Protein AF-A0A8J6HTX5-F1 (afdb_monomer_lite)

Organism: Tenebrio molitor (NCBI:txid7067)

Radius of gyration: 21.82 Å; chains: 1; bounding box: 50×36×86 Å

Structure (mmCIF, N/CA/C/O backbone):
data_AF-A0A8J6HTX5-F1
#
_entry.id   AF-A0A8J6HTX5-F1
#
loop_
_atom_site.group_PDB
_atom_site.id
_atom_site.type_symbol
_atom_site.label_atom_id
_atom_site.label_alt_id
_atom_site.label_comp_id
_atom_site.label_asym_id
_atom_site.label_entity_id
_atom_site.label_seq_id
_atom_site.pdbx_PDB_ins_code
_atom_site.Cartn_x
_atom_site.Cartn_y
_atom_site.Cartn_z
_atom_site.occupancy
_atom_site.B_iso_or_equiv
_atom_site.auth_seq_id
_atom_site.auth_comp_id
_atom_site.auth_asym_id
_atom_site.auth_atom_id
_atom_site.pdbx_PDB_model_num
ATOM 1 N N . MET A 1 1 ? -17.151 -7.070 -18.228 1.00 39.97 1 MET A N 1
ATOM 2 C CA . MET A 1 1 ? -17.125 -7.975 -17.061 1.00 39.97 1 MET A CA 1
ATOM 3 C C . MET A 1 1 ? -17.197 -7.099 -15.820 1.00 39.97 1 MET A C 1
ATOM 5 O O . MET A 1 1 ? -16.255 -6.359 -15.566 1.00 39.97 1 MET A O 1
ATOM 9 N N . SER A 1 2 ? -18.348 -7.054 -15.145 1.00 35.09 2 SER A N 1
ATOM 10 C CA . SER A 1 2 ? -18.483 -6.318 -13.883 1.00 35.09 2 SER A CA 1
ATOM 11 C C . SER A 1 2 ? -17.693 -7.085 -12.831 1.00 35.09 2 SER A C 1
ATOM 13 O O . SER A 1 2 ? -18.098 -8.173 -12.436 1.00 35.09 2 SER A O 1
ATOM 15 N N . LEU A 1 3 ? -16.522 -6.577 -12.454 1.00 42.41 3 LEU A N 1
ATOM 16 C CA . LEU A 1 3 ? -15.794 -7.091 -11.299 1.00 42.41 3 LEU A CA 1
ATOM 17 C C . LEU A 1 3 ? -16.618 -6.697 -10.070 1.00 42.41 3 LEU A C 1
ATOM 19 O O . LEU A 1 3 ? -16.602 -5.526 -9.689 1.00 42.41 3 LEU A O 1
ATOM 23 N N . ASN A 1 4 ? -17.380 -7.643 -9.514 1.00 42.97 4 ASN A N 1
ATOM 24 C CA . ASN A 1 4 ? -18.052 -7.463 -8.230 1.00 42.97 4 ASN A CA 1
ATOM 25 C C . ASN A 1 4 ? -17.025 -6.977 -7.194 1.00 42.97 4 ASN A C 1
ATOM 27 O O . ASN A 1 4 ? -15.867 -7.403 -7.214 1.00 42.97 4 ASN A O 1
ATOM 31 N N . ASN A 1 5 ? -17.454 -6.113 -6.269 1.00 48.19 5 ASN A N 1
ATOM 32 C CA . ASN A 1 5 ? -16.634 -5.625 -5.148 1.00 48.19 5 ASN A CA 1
ATOM 33 C C . ASN A 1 5 ? -16.033 -6.755 -4.281 1.00 48.19 5 ASN A C 1
ATOM 35 O O . ASN A 1 5 ? -15.165 -6.491 -3.460 1.00 48.19 5 ASN A O 1
ATOM 39 N N . GLU A 1 6 ? -16.454 -8.004 -4.489 1.00 47.72 6 GLU A N 1
ATOM 40 C CA . GLU A 1 6 ? -15.993 -9.218 -3.809 1.00 47.72 6 GLU A CA 1
ATOM 41 C C . GLU A 1 6 ? -14.497 -9.525 -3.982 1.00 47.72 6 GLU A C 1
ATOM 43 O O . GLU A 1 6 ? -13.943 -10.239 -3.152 1.00 47.72 6 GLU A O 1
ATOM 48 N N . ARG A 1 7 ? -13.813 -8.996 -5.014 1.00 46.78 7 ARG A N 1
ATOM 49 C CA . ARG A 1 7 ? -12.368 -9.261 -5.183 1.00 46.78 7 ARG A CA 1
ATOM 50 C C . ARG A 1 7 ? -11.512 -8.561 -4.122 1.00 46.78 7 ARG A C 1
ATOM 52 O O . ARG A 1 7 ? -10.463 -9.079 -3.758 1.00 46.78 7 ARG A O 1
ATOM 59 N N . PHE A 1 8 ? -11.945 -7.407 -3.616 1.00 54.25 8 PHE A N 1
ATOM 60 C CA . PHE A 1 8 ? -11.220 -6.700 -2.564 1.00 54.25 8 PHE A CA 1
ATOM 61 C C . PHE A 1 8 ? -11.782 -7.133 -1.215 1.00 54.25 8 PHE A C 1
ATOM 63 O O . PHE A 1 8 ? -12.867 -6.723 -0.809 1.00 54.25 8 PHE A O 1
ATOM 70 N N . ASN A 1 9 ? -11.044 -8.005 -0.535 1.00 55.19 9 ASN A N 1
ATOM 71 C CA . ASN A 1 9 ? -11.394 -8.512 0.783 1.00 55.19 9 ASN A CA 1
ATOM 72 C C . ASN A 1 9 ? -11.443 -7.348 1.791 1.00 55.19 9 ASN A C 1
ATOM 74 O O . ASN A 1 9 ? -10.417 -6.945 2.338 1.00 55.19 9 ASN A O 1
ATOM 78 N N . VAL A 1 10 ? -12.632 -6.798 2.062 1.00 71.31 10 VAL A N 1
ATOM 79 C CA . VAL A 1 10 ? -12.830 -5.816 3.140 1.00 71.31 10 VAL A CA 1
ATOM 80 C C . VAL A 1 10 ? -12.831 -6.571 4.465 1.00 71.31 10 VAL A C 1
ATOM 82 O O . VAL A 1 10 ? -13.875 -6.849 5.055 1.00 71.31 10 VAL A O 1
ATOM 85 N N . ARG A 1 11 ? -11.641 -6.972 4.914 1.00 83.56 11 ARG A N 1
ATOM 86 C CA . ARG A 1 11 ? -11.487 -7.674 6.185 1.00 83.56 11 ARG A CA 1
ATOM 87 C C . ARG A 1 11 ? -11.735 -6.693 7.321 1.00 83.56 11 ARG A C 1
ATOM 89 O O . ARG A 1 11 ? -11.210 -5.581 7.331 1.00 83.56 11 ARG A O 1
ATOM 96 N N . ARG A 1 12 ? -12.569 -7.117 8.262 1.00 91.69 12 ARG A N 1
ATOM 97 C CA . ARG A 1 12 ? -12.895 -6.400 9.491 1.00 91.69 12 ARG A CA 1
ATOM 98 C C . ARG A 1 12 ? -12.526 -7.307 10.646 1.00 91.69 12 ARG A C 1
ATOM 100 O O . ARG A 1 12 ? -12.998 -8.441 10.705 1.00 91.69 12 ARG A O 1
ATOM 107 N N . TYR A 1 13 ? -11.669 -6.817 11.527 1.00 93.38 13 TYR A N 1
ATOM 108 C CA . TYR A 1 13 ? -11.152 -7.594 12.641 1.00 93.38 13 TYR A CA 1
ATOM 109 C C . TYR A 1 13 ? -11.784 -7.117 13.939 1.00 93.38 13 TYR A C 1
ATOM 111 O O . TYR A 1 13 ? -11.768 -5.926 14.242 1.00 93.38 13 TYR A O 1
ATOM 119 N N . ILE A 1 14 ? -12.324 -8.062 14.704 1.00 95.44 14 ILE A N 1
ATOM 120 C CA . ILE A 1 14 ? -12.768 -7.847 16.078 1.00 95.44 14 ILE A CA 1
ATOM 121 C C . ILE A 1 14 ? -11.902 -8.736 16.958 1.00 95.44 14 ILE A C 1
ATOM 123 O O . ILE A 1 14 ? -11.849 -9.948 16.749 1.00 95.44 14 ILE A O 1
ATOM 127 N N . ILE A 1 15 ? -11.210 -8.136 17.920 1.00 94.56 15 ILE A N 1
ATOM 128 C CA . ILE A 1 15 ? -10.343 -8.845 18.857 1.00 94.56 15 ILE A CA 1
ATOM 129 C C . ILE A 1 15 ? -10.925 -8.699 20.253 1.00 94.56 15 ILE A C 1
ATOM 131 O O . ILE A 1 15 ? -11.200 -7.594 20.718 1.00 94.56 15 ILE A O 1
ATOM 135 N N . ILE A 1 16 ? -11.101 -9.834 20.917 1.00 93.38 16 ILE A N 1
ATOM 136 C CA . ILE A 1 16 ? -11.647 -9.935 22.267 1.00 93.38 16 ILE A CA 1
ATOM 137 C C . ILE A 1 16 ? -10.637 -10.720 23.102 1.00 93.38 16 ILE A C 1
ATOM 139 O O . ILE A 1 16 ? -10.043 -11.681 22.613 1.00 93.38 16 ILE A O 1
ATOM 143 N N . GLY A 1 17 ? -10.441 -10.330 24.359 1.00 86.69 17 GLY A N 1
ATOM 144 C CA . GLY A 1 17 ? -9.611 -11.075 25.304 1.00 86.69 17 GLY A CA 1
ATOM 145 C C . GLY A 1 17 ? -8.794 -10.175 26.220 1.00 86.69 17 GLY A C 1
ATOM 146 O O . GLY A 1 17 ? -8.643 -8.980 25.981 1.00 86.69 17 GLY A O 1
ATOM 147 N N . THR A 1 18 ? -8.233 -10.771 27.269 1.00 75.12 18 THR A N 1
ATOM 148 C CA . THR A 1 18 ? -7.478 -10.068 28.321 1.00 75.12 18 THR A CA 1
ATOM 149 C C . THR A 1 18 ? -6.203 -9.395 27.813 1.00 75.12 18 THR A C 1
ATOM 151 O O . THR A 1 18 ? -5.774 -8.392 28.368 1.00 75.12 18 THR A O 1
ATOM 154 N N . ASP A 1 19 ? -5.625 -9.919 26.733 1.00 86.06 19 ASP A N 1
ATOM 155 C CA . ASP A 1 19 ? -4.390 -9.427 26.118 1.00 86.06 19 ASP A CA 1
ATOM 156 C C . ASP A 1 19 ? -4.625 -8.678 24.796 1.00 86.06 19 ASP A C 1
ATOM 158 O O . ASP A 1 19 ? -3.671 -8.353 24.088 1.00 86.06 19 ASP A O 1
ATOM 162 N N . ALA A 1 20 ? -5.881 -8.376 24.447 1.00 88.56 20 ALA A N 1
ATOM 163 C CA . ALA A 1 20 ? -6.235 -7.810 23.145 1.00 88.56 20 ALA A CA 1
ATOM 164 C C . ALA A 1 20 ? -5.542 -6.464 22.856 1.00 88.56 20 ALA A C 1
ATOM 166 O O . ALA A 1 20 ? -5.207 -6.178 21.704 1.00 88.56 20 ALA A O 1
ATOM 167 N N . LEU A 1 21 ? -5.237 -5.682 23.898 1.00 90.19 21 LEU A N 1
ATOM 168 C CA . LEU A 1 21 ? -4.483 -4.431 23.786 1.00 90.19 21 LEU A CA 1
ATOM 169 C C . LEU A 1 21 ? -3.060 -4.613 23.247 1.00 90.19 21 LEU A C 1
ATOM 171 O O . LEU A 1 21 ? -2.536 -3.698 22.615 1.00 90.19 21 LEU A O 1
ATOM 175 N N . LYS A 1 22 ? -2.435 -5.786 23.434 1.00 91.12 22 LYS A N 1
ATOM 176 C CA . LYS A 1 22 ? -1.091 -6.061 22.895 1.00 91.12 22 LYS A CA 1
ATOM 177 C C . LYS A 1 22 ? -1.066 -6.001 21.367 1.00 91.12 22 LYS A C 1
ATOM 179 O O . LYS A 1 22 ? -0.014 -5.716 20.802 1.00 91.12 22 LYS A O 1
ATOM 184 N N . THR A 1 23 ? -2.213 -6.193 20.707 1.00 90.00 23 THR A N 1
ATOM 185 C CA . THR A 1 23 ? -2.354 -6.046 19.248 1.00 90.00 23 THR A CA 1
ATOM 186 C C . THR A 1 23 ? -1.901 -4.666 18.776 1.00 90.00 23 THR A C 1
ATOM 188 O O . THR A 1 23 ? -1.268 -4.570 17.727 1.00 90.00 23 THR A O 1
ATOM 191 N N . PHE A 1 24 ? -2.138 -3.614 19.572 1.00 89.88 24 PHE A N 1
ATOM 192 C CA . PHE A 1 24 ? -1.734 -2.243 19.241 1.00 89.88 24 PHE A CA 1
ATOM 193 C C . PHE A 1 24 ? -0.220 -2.040 19.120 1.00 89.88 24 PHE A C 1
ATOM 195 O O . PHE A 1 24 ? 0.202 -1.041 18.558 1.00 89.88 24 PHE A O 1
ATOM 202 N N . ASN A 1 25 ? 0.589 -3.006 19.561 1.00 88.38 25 ASN A N 1
ATOM 203 C CA . ASN A 1 25 ? 2.049 -2.958 19.467 1.00 88.38 25 ASN A CA 1
ATOM 204 C C . ASN A 1 25 ? 2.612 -3.865 18.357 1.00 88.38 25 ASN A C 1
ATOM 206 O O . ASN A 1 25 ? 3.820 -4.086 18.292 1.00 88.38 25 ASN A O 1
ATOM 210 N N . THR A 1 26 ? 1.753 -4.460 17.527 1.00 88.81 26 THR A N 1
ATOM 211 C CA . THR A 1 26 ? 2.174 -5.405 16.485 1.00 88.81 26 THR A CA 1
ATOM 212 C C . THR A 1 26 ? 2.425 -4.687 15.161 1.00 88.81 26 THR A C 1
ATOM 214 O O . THR A 1 26 ? 1.622 -3.852 14.751 1.00 88.81 26 THR A O 1
ATOM 217 N N . LYS A 1 27 ? 3.504 -5.047 14.449 1.00 85.12 27 LYS A N 1
ATOM 218 C CA . LYS A 1 27 ? 3.836 -4.458 13.135 1.00 85.12 27 LYS A CA 1
ATOM 219 C C . LYS A 1 27 ? 2.733 -4.654 12.088 1.00 85.12 27 LYS A C 1
ATOM 221 O O . LYS A 1 27 ? 2.606 -3.884 11.150 1.00 85.12 27 LYS A O 1
ATOM 226 N N . GLN A 1 28 ? 1.906 -5.686 12.257 1.00 85.12 28 GLN A N 1
ATOM 227 C CA . GLN A 1 28 ? 0.800 -6.009 11.360 1.00 85.12 28 GLN A CA 1
ATOM 228 C C . GLN A 1 28 ? -0.231 -4.876 11.270 1.00 85.12 28 GLN A C 1
ATOM 230 O O . GLN A 1 28 ? -0.937 -4.779 10.268 1.00 85.12 28 GLN A O 1
ATOM 235 N N . LEU A 1 29 ? -0.309 -4.001 12.280 1.00 87.31 29 LEU A N 1
ATOM 236 C CA . LEU A 1 29 ? -1.205 -2.847 12.260 1.00 87.31 29 LEU A CA 1
ATOM 237 C C . LEU A 1 29 ? -0.857 -1.790 11.218 1.00 87.31 29 LEU A C 1
ATOM 239 O O . LEU A 1 29 ? -1.732 -1.007 10.854 1.00 87.31 29 LEU A O 1
ATOM 243 N N . GLU A 1 30 ? 0.354 -1.811 10.666 1.00 84.44 30 GLU A N 1
ATOM 244 C CA . GLU A 1 30 ? 0.685 -0.979 9.509 1.00 84.44 30 GLU A CA 1
ATOM 245 C C . GLU A 1 30 ? -0.231 -1.298 8.319 1.00 84.44 30 GLU A C 1
ATOM 247 O O . GLU A 1 30 ? -0.553 -0.410 7.533 1.00 84.44 30 GLU A O 1
ATOM 252 N N . TYR A 1 31 ? -0.741 -2.527 8.217 1.00 84.56 31 TYR A N 1
ATOM 253 C CA . TYR A 1 31 ? -1.501 -2.997 7.056 1.00 84.56 31 TYR A CA 1
ATOM 254 C C . TYR A 1 31 ? -3.000 -3.195 7.327 1.00 84.56 31 TYR A C 1
ATOM 256 O O . TYR A 1 31 ? -3.763 -3.489 6.407 1.00 84.56 31 TYR A O 1
ATOM 264 N N . VAL A 1 32 ? -3.458 -3.035 8.575 1.00 88.94 32 VAL A N 1
ATOM 265 C CA . VAL A 1 32 ? -4.842 -3.339 8.979 1.00 88.94 32 VAL A CA 1
ATOM 266 C C . VAL A 1 32 ? -5.560 -2.080 9.453 1.00 88.94 32 VAL A C 1
ATOM 268 O O . VAL A 1 32 ? -5.461 -1.711 10.614 1.00 88.94 32 VAL A O 1
ATOM 271 N N . SER A 1 33 ? -6.368 -1.459 8.590 1.00 90.12 33 SER A N 1
ATOM 272 C CA . SER A 1 33 ? -7.150 -0.261 8.947 1.00 90.12 33 SER A CA 1
ATOM 273 C C . SER A 1 33 ? -8.401 -0.561 9.785 1.00 90.12 33 SER A C 1
ATOM 275 O O . SER A 1 33 ? -8.759 0.190 10.701 1.00 90.12 33 SER A O 1
ATOM 277 N N . ASN A 1 34 ? -9.062 -1.681 9.491 1.00 92.81 34 ASN A N 1
ATOM 278 C CA . ASN A 1 34 ? -10.348 -2.072 10.065 1.00 92.81 34 ASN A CA 1
ATOM 279 C C . ASN A 1 34 ? -10.166 -3.023 11.252 1.00 92.81 34 ASN A C 1
ATOM 281 O O . ASN A 1 34 ? -10.314 -4.240 11.120 1.00 92.81 34 ASN A O 1
ATOM 285 N N . LEU A 1 35 ? -9.877 -2.451 12.419 1.00 93.56 35 LEU A N 1
ATOM 286 C CA . LEU A 1 35 ? -9.713 -3.174 13.678 1.00 93.56 35 LEU A CA 1
ATOM 287 C C . LEU A 1 35 ? -10.596 -2.579 14.776 1.00 93.56 35 LEU A C 1
ATOM 289 O O . LEU A 1 35 ? -10.571 -1.367 14.991 1.00 93.56 35 LEU A O 1
ATOM 293 N N . VAL A 1 36 ? -11.264 -3.444 15.534 1.00 96.00 36 VAL A N 1
ATOM 294 C CA . VAL A 1 36 ? -11.892 -3.126 16.818 1.00 96.00 36 VAL A CA 1
ATOM 295 C C . VAL A 1 36 ? -11.373 -4.089 17.879 1.00 96.00 36 VAL A C 1
ATOM 297 O O . VAL A 1 36 ? -11.403 -5.304 17.703 1.00 96.00 36 VAL A O 1
ATOM 300 N N . VAL A 1 37 ? -10.906 -3.542 18.991 1.00 96.06 37 VAL A N 1
ATOM 301 C CA . VAL A 1 37 ? -10.560 -4.266 20.211 1.00 96.06 37 VAL A CA 1
ATOM 302 C C . VAL A 1 37 ? -11.676 -4.040 21.220 1.00 96.06 37 VAL A C 1
ATOM 304 O O . VAL A 1 37 ? -12.083 -2.903 21.443 1.00 96.06 37 VAL A O 1
ATOM 307 N N . VAL A 1 38 ? -12.172 -5.119 21.815 1.00 95.94 38 VAL A N 1
ATOM 308 C CA . VAL A 1 38 ? -13.265 -5.091 22.791 1.00 95.94 38 VAL A CA 1
ATOM 309 C C . VAL A 1 38 ? -12.707 -5.412 24.168 1.00 95.94 38 VAL A C 1
ATOM 311 O O . VAL A 1 38 ? -12.160 -6.500 24.371 1.00 95.94 38 VAL A O 1
ATOM 314 N N . LEU A 1 39 ? -12.875 -4.492 25.116 1.00 94.44 39 LEU A N 1
ATOM 315 C CA . LEU A 1 39 ? -12.462 -4.682 26.503 1.00 94.44 39 LEU A CA 1
ATOM 316 C C . LEU A 1 39 ? -13.667 -4.638 27.441 1.00 94.44 39 LEU A C 1
ATOM 318 O O . LEU A 1 39 ? -14.436 -3.682 27.383 1.00 94.44 39 LEU A O 1
ATOM 322 N N . PRO A 1 40 ? -13.852 -5.639 28.317 1.00 93.81 40 PRO A N 1
ATOM 323 C CA . PRO A 1 40 ? -14.900 -5.583 29.324 1.00 93.81 40 PRO A CA 1
ATOM 324 C C . PRO A 1 40 ? -14.554 -4.554 30.407 1.00 93.81 40 PRO A C 1
ATOM 326 O O . PRO A 1 40 ? -13.443 -4.552 30.938 1.00 93.81 40 PRO A O 1
ATOM 329 N N . ASN A 1 41 ? -15.534 -3.739 30.782 1.00 90.88 41 ASN A N 1
ATOM 330 C CA . ASN A 1 41 ? -15.510 -2.887 31.960 1.00 90.88 41 ASN A CA 1
ATOM 331 C C . ASN A 1 41 ? -16.474 -3.467 33.005 1.00 90.88 41 ASN A C 1
ATOM 333 O O . ASN A 1 41 ? -17.698 -3.412 32.854 1.00 90.88 41 ASN A O 1
ATOM 337 N N . LEU A 1 42 ? -15.899 -4.073 34.046 1.00 87.44 42 LEU A N 1
ATOM 338 C CA . LEU A 1 42 ? -16.652 -4.788 35.077 1.00 87.44 42 LEU A CA 1
ATOM 339 C C . LEU A 1 42 ? -17.406 -3.846 36.022 1.00 87.44 42 LEU A C 1
ATOM 341 O O . LEU A 1 42 ? -18.417 -4.256 36.582 1.00 87.44 42 LEU A O 1
ATOM 345 N N . ASP A 1 43 ? -16.953 -2.599 36.170 1.00 87.56 43 ASP A N 1
ATOM 346 C CA . ASP A 1 43 ? -17.577 -1.633 37.079 1.00 87.56 43 ASP A CA 1
ATOM 347 C C . ASP A 1 43 ? -18.906 -1.103 36.521 1.00 87.56 43 ASP A C 1
ATOM 349 O O . ASP A 1 43 ? -19.819 -0.768 37.275 1.00 87.56 43 ASP A O 1
ATOM 353 N N . THR A 1 44 ? -19.023 -1.031 35.194 1.00 85.81 44 THR A N 1
ATOM 354 C CA . THR A 1 44 ? -20.171 -0.442 34.486 1.00 85.81 44 THR A CA 1
ATOM 355 C C . THR A 1 44 ? -20.984 -1.451 33.674 1.00 85.81 44 THR A C 1
ATOM 357 O O . THR A 1 44 ? -21.889 -1.045 32.942 1.00 85.81 44 THR A O 1
ATOM 360 N N . GLU A 1 45 ? -20.672 -2.750 33.775 1.00 90.25 45 GLU A N 1
ATOM 361 C CA . GLU A 1 45 ? -21.273 -3.827 32.965 1.00 90.25 45 GLU A CA 1
ATOM 362 C C . GLU A 1 45 ? -21.319 -3.483 31.459 1.00 90.25 45 GLU A C 1
ATOM 364 O O . GLU A 1 45 ? -22.303 -3.731 30.742 1.00 90.25 45 GLU A O 1
ATOM 369 N N . SER A 1 46 ? -20.240 -2.867 30.975 1.00 95.19 46 SER A N 1
ATOM 370 C CA . SER A 1 46 ? -20.114 -2.360 29.609 1.00 95.19 46 SER A CA 1
ATOM 371 C C . SER A 1 46 ? -18.852 -2.875 28.932 1.00 95.19 46 SER A C 1
ATOM 373 O O . SER A 1 46 ? -18.011 -3.528 29.544 1.00 95.19 46 SER A O 1
ATOM 375 N N . PHE A 1 47 ? -18.727 -2.599 27.641 1.00 95.44 47 PHE A N 1
ATOM 376 C CA . PHE A 1 47 ? -17.586 -2.990 26.832 1.00 95.44 47 PHE A CA 1
ATOM 377 C C . PHE A 1 47 ? -17.052 -1.777 26.085 1.00 95.44 47 PHE A C 1
ATOM 379 O O . PHE A 1 47 ? -17.777 -1.164 25.300 1.00 95.44 47 PHE A O 1
ATOM 386 N N . ASP A 1 48 ? -15.783 -1.460 26.304 1.00 95.62 48 ASP A N 1
ATOM 387 C CA . ASP A 1 48 ? -15.093 -0.402 25.584 1.00 95.62 48 ASP A CA 1
ATOM 388 C C . ASP A 1 48 ? -14.659 -0.938 24.222 1.00 95.62 48 ASP A C 1
ATOM 390 O O . ASP A 1 48 ? -13.999 -1.977 24.113 1.00 95.62 48 ASP A O 1
ATOM 394 N N . LEU A 1 49 ? -15.047 -0.223 23.171 1.00 96.62 49 LEU A N 1
ATOM 395 C CA . LEU A 1 49 ? -14.713 -0.539 21.792 1.00 96.62 49 LEU A CA 1
ATOM 396 C C . LEU A 1 49 ? -13.618 0.418 21.354 1.00 96.62 49 LEU A C 1
ATOM 398 O O . LEU A 1 49 ? -13.834 1.622 21.239 1.00 96.62 49 LEU A O 1
ATOM 402 N N . ILE A 1 50 ? -12.426 -0.117 21.135 1.00 95.94 50 ILE A N 1
ATOM 403 C CA . ILE A 1 50 ? -11.210 0.656 20.902 1.00 95.94 50 ILE A CA 1
ATOM 404 C C . ILE A 1 50 ? -10.698 0.351 19.501 1.00 95.94 50 ILE A C 1
ATOM 406 O O . ILE A 1 50 ? -10.663 -0.794 19.059 1.00 95.94 50 ILE A O 1
ATOM 410 N N . THR A 1 51 ? -10.261 1.378 18.791 1.00 94.81 51 THR A N 1
ATOM 411 C CA . THR A 1 51 ? -9.577 1.246 17.506 1.00 94.81 51 THR A CA 1
ATOM 412 C C . THR A 1 51 ? -8.255 2.009 17.536 1.00 94.81 51 THR A C 1
ATOM 414 O O . THR A 1 51 ? -7.892 2.576 18.561 1.00 94.81 51 THR A O 1
ATOM 417 N N . HIS A 1 52 ? -7.521 2.026 16.429 1.00 91.69 52 HIS A N 1
ATOM 418 C CA . HIS A 1 52 ? -6.309 2.831 16.275 1.00 91.69 52 HIS A CA 1
ATOM 419 C C . HIS A 1 52 ? -6.491 3.936 15.230 1.00 91.69 52 HIS A C 1
ATOM 421 O O . HIS A 1 52 ? -7.330 3.822 14.321 1.00 91.69 52 HIS A O 1
ATOM 427 N N . LEU A 1 53 ? -5.681 4.989 15.346 1.00 88.31 53 LEU A N 1
ATOM 428 C CA . LEU A 1 53 ? -5.603 6.099 14.395 1.00 88.31 53 LEU A CA 1
ATOM 429 C C . LEU A 1 53 ? -4.806 5.717 13.137 1.00 88.31 53 LEU A C 1
ATOM 431 O O . LEU A 1 53 ? -3.738 6.256 12.878 1.00 88.31 53 LEU A O 1
ATOM 435 N N . TYR A 1 54 ? -5.331 4.785 12.341 1.00 86.44 54 TYR A N 1
ATOM 436 C CA . TYR A 1 54 ? -4.719 4.388 11.069 1.00 86.44 54 TYR A CA 1
ATOM 437 C C . TYR A 1 54 ? -4.528 5.591 10.135 1.00 86.44 54 TYR A C 1
ATOM 439 O O . TYR A 1 54 ? -5.468 6.364 9.936 1.00 86.44 54 TYR A O 1
ATOM 447 N N . GLY A 1 55 ? -3.359 5.697 9.501 1.00 76.69 55 GLY A N 1
ATOM 448 C CA . GLY A 1 55 ? -3.093 6.741 8.506 1.00 76.69 55 GLY A CA 1
ATOM 449 C C . GLY A 1 55 ? -2.270 7.919 9.023 1.00 76.69 55 GLY A C 1
ATOM 450 O O . GLY A 1 55 ? -2.327 8.982 8.440 1.00 76.69 55 GLY A O 1
ATOM 451 N N . ASP A 1 56 ? -1.506 7.773 10.098 1.00 73.38 56 ASP A N 1
ATOM 452 C CA . ASP A 1 56 ? -0.465 8.737 10.483 1.00 73.38 56 ASP A CA 1
ATOM 453 C C . ASP A 1 56 ? 0.755 7.923 10.913 1.00 73.38 56 ASP A C 1
ATOM 455 O O . ASP A 1 56 ? 0.639 7.087 11.805 1.00 73.38 56 ASP A O 1
ATOM 459 N N . GLU A 1 57 ? 1.909 8.096 10.269 1.00 70.31 57 GLU A N 1
ATOM 460 C CA . GLU A 1 57 ? 3.106 7.273 10.529 1.00 70.31 57 GLU A CA 1
ATOM 461 C C . GLU A 1 57 ? 3.492 7.258 12.018 1.00 70.31 57 GLU A C 1
ATOM 463 O O . GLU A 1 57 ? 3.886 6.220 12.542 1.00 70.31 57 GLU A O 1
ATOM 468 N N . ASN A 1 58 ? 3.281 8.366 12.734 1.00 75.12 58 ASN A N 1
ATOM 469 C CA . ASN A 1 58 ? 3.653 8.484 14.144 1.00 75.12 58 ASN A CA 1
ATOM 470 C C . ASN A 1 58 ? 2.527 8.084 15.104 1.00 75.12 58 ASN A C 1
ATOM 472 O O . ASN A 1 58 ? 2.783 7.816 16.277 1.00 75.12 58 ASN A O 1
ATOM 476 N N . ARG A 1 59 ? 1.278 8.065 14.626 1.00 80.31 59 ARG A N 1
ATOM 477 C CA . ARG A 1 59 ? 0.086 7.844 15.462 1.00 80.31 59 ARG A CA 1
ATOM 478 C C . ARG A 1 59 ? -0.716 6.609 15.072 1.00 80.31 59 ARG A C 1
ATOM 480 O O . ARG A 1 59 ? -1.715 6.322 15.718 1.00 80.31 59 ARG A O 1
ATOM 487 N N . SER A 1 60 ? -0.270 5.833 14.083 1.00 78.38 60 SER A N 1
ATOM 488 C CA . SER A 1 60 ? -0.980 4.634 13.602 1.00 78.38 60 SER A CA 1
ATOM 489 C C . SER A 1 60 ? -1.222 3.591 14.689 1.00 78.38 60 SER A C 1
ATOM 491 O O . SER A 1 60 ? -2.166 2.816 14.588 1.00 78.38 60 SER A O 1
ATOM 493 N N . TYR A 1 61 ? -0.429 3.613 15.758 1.00 81.81 61 TYR A N 1
ATOM 494 C CA . TYR A 1 61 ? -0.565 2.730 16.915 1.00 81.81 61 TYR A CA 1
ATOM 495 C C . TYR A 1 61 ? -1.333 3.364 18.087 1.00 81.81 61 TYR A C 1
ATOM 497 O O . TYR A 1 61 ? -1.640 2.691 19.070 1.00 81.81 61 TYR A O 1
ATOM 505 N N . GLU A 1 62 ? -1.654 4.658 18.003 1.00 88.56 62 GLU A N 1
ATOM 506 C CA . GLU A 1 62 ? -2.381 5.377 19.044 1.00 88.56 62 GLU A CA 1
ATOM 507 C C . GLU A 1 62 ? -3.820 4.870 19.120 1.00 88.56 62 GLU A C 1
ATOM 509 O O . GLU A 1 62 ? -4.558 4.835 18.130 1.00 88.56 62 GLU A O 1
ATOM 514 N N . GLN A 1 63 ? -4.209 4.477 20.328 1.00 92.31 63 GLN A N 1
ATOM 515 C CA . GLN A 1 63 ? -5.528 3.949 20.622 1.00 92.31 63 GLN A CA 1
ATOM 516 C C . GLN A 1 63 ? -6.545 5.083 20.709 1.00 92.31 63 GLN A C 1
ATOM 518 O O . GLN A 1 63 ? -6.301 6.129 21.307 1.00 92.31 63 GLN A O 1
ATOM 523 N N . LYS A 1 64 ? -7.725 4.841 20.155 1.00 92.44 64 LYS A N 1
ATOM 524 C CA . LYS A 1 64 ? -8.870 5.736 20.216 1.00 92.44 64 LYS A CA 1
ATOM 525 C C . LYS A 1 64 ? -10.089 4.942 20.647 1.00 92.44 64 LYS A C 1
ATOM 527 O O . LYS A 1 64 ? -10.463 3.974 19.982 1.00 92.44 64 LYS A O 1
ATOM 532 N N . ILE A 1 65 ? -10.731 5.383 21.726 1.00 94.88 65 ILE A N 1
ATOM 533 C CA . ILE A 1 65 ? -12.052 4.873 22.076 1.00 94.88 65 ILE A CA 1
ATOM 534 C C . ILE A 1 65 ? -13.034 5.270 20.977 1.00 94.88 65 ILE A C 1
ATOM 536 O O . ILE A 1 65 ? -13.094 6.425 20.544 1.00 94.88 65 ILE A O 1
ATOM 540 N N . LEU A 1 66 ? -13.737 4.274 20.469 1.00 96.19 66 LEU A N 1
ATOM 541 C CA . LEU A 1 66 ? -14.674 4.413 19.378 1.00 96.19 66 LEU A CA 1
ATOM 542 C C . LEU A 1 66 ? -16.102 4.439 19.910 1.00 96.19 66 LEU A C 1
ATOM 544 O O . LEU A 1 66 ? -16.858 5.335 19.555 1.00 96.19 66 LEU A O 1
ATOM 548 N N . ASP A 1 67 ? -16.459 3.498 20.780 1.00 97.00 67 ASP A N 1
ATOM 549 C CA . ASP A 1 67 ? -17.759 3.487 21.446 1.00 97.00 67 ASP A CA 1
ATOM 550 C C . ASP A 1 67 ? -17.705 2.718 22.769 1.00 97.00 67 ASP A C 1
ATOM 552 O O . ASP A 1 67 ? -16.701 2.083 23.090 1.00 97.00 67 ASP A O 1
ATOM 556 N N . VAL A 1 68 ? -18.802 2.771 23.517 1.00 96.81 68 VAL A N 1
ATOM 557 C CA . VAL A 1 68 ? -19.054 1.939 24.692 1.00 96.81 68 VAL A CA 1
ATOM 558 C C . VAL A 1 68 ? -20.360 1.191 24.454 1.00 96.81 68 VAL A C 1
ATOM 560 O O . VAL A 1 68 ? -21.392 1.805 24.185 1.00 96.81 68 VAL A O 1
ATOM 563 N N . TRP A 1 69 ? -20.323 -0.137 24.541 1.00 96.69 69 TRP A N 1
ATOM 564 C CA . TRP A 1 69 ? -21.510 -0.980 24.423 1.00 96.69 69 TRP A CA 1
ATOM 565 C C . TRP A 1 69 ? -21.991 -1.427 25.805 1.00 96.69 69 TRP A C 1
ATOM 567 O O . TRP A 1 69 ? -21.251 -2.061 26.558 1.00 96.69 69 TRP A O 1
ATOM 577 N N . TYR A 1 70 ? -23.235 -1.105 26.146 1.00 95.31 70 TYR A N 1
ATOM 578 C CA . TYR A 1 70 ? -23.859 -1.474 27.413 1.00 95.31 70 TYR A CA 1
ATOM 579 C C . TYR A 1 70 ? -24.641 -2.777 27.266 1.00 95.31 70 TYR A C 1
ATOM 581 O O . TYR A 1 70 ? -25.598 -2.867 26.495 1.00 95.31 70 TYR A O 1
ATOM 589 N N . SER A 1 71 ? -24.259 -3.789 28.044 1.00 91.38 71 SER A N 1
ATOM 590 C CA . SER A 1 71 ? -24.847 -5.126 27.922 1.00 91.38 71 SER A CA 1
ATOM 591 C C . SER A 1 71 ? -26.274 -5.222 28.468 1.00 91.38 71 SER A C 1
ATOM 593 O O . SER A 1 71 ? -27.102 -5.933 27.906 1.00 91.38 71 SER A O 1
ATOM 595 N N . HIS A 1 72 ? -26.594 -4.457 29.514 1.00 91.38 72 HIS A N 1
ATOM 596 C CA . HIS A 1 72 ? -27.896 -4.493 30.186 1.00 91.38 72 HIS A CA 1
ATOM 597 C C . HIS A 1 72 ? -29.055 -3.955 29.329 1.00 91.38 72 HIS A C 1
ATOM 599 O O . HIS A 1 72 ? -30.202 -4.349 29.527 1.00 91.38 72 HIS A O 1
ATOM 605 N N . ASN A 1 73 ? -28.777 -3.051 28.386 1.00 92.88 73 ASN A N 1
ATOM 606 C CA . ASN A 1 73 ? -29.786 -2.440 27.514 1.00 92.88 73 ASN A CA 1
ATOM 607 C C . ASN A 1 73 ? -29.475 -2.608 26.015 1.00 92.88 73 ASN A C 1
ATOM 609 O O . ASN A 1 73 ? -30.192 -2.052 25.183 1.00 92.88 73 ASN A O 1
ATOM 613 N N . CYS A 1 74 ? -28.427 -3.368 25.675 1.00 92.81 74 CYS A N 1
ATOM 614 C CA . CYS A 1 74 ? -27.970 -3.630 24.311 1.00 92.81 74 CYS A CA 1
ATOM 615 C C . CYS A 1 74 ? -27.775 -2.359 23.465 1.00 92.81 74 CYS A C 1
ATOM 617 O O . CYS A 1 74 ? -28.100 -2.355 22.275 1.00 92.81 74 CYS A O 1
ATOM 619 N N . SER A 1 75 ? -27.263 -1.280 24.059 1.00 95.06 75 SER A N 1
ATOM 620 C CA . SER A 1 75 ? -27.115 0.015 23.384 1.00 95.06 75 SER A CA 1
ATOM 621 C C . SER A 1 75 ? -25.659 0.454 23.258 1.00 95.06 75 SER A C 1
ATOM 623 O O . SER A 1 75 ? -24.806 0.089 24.066 1.00 95.06 75 SER A O 1
ATOM 625 N N . PHE A 1 76 ? -25.392 1.253 22.227 1.00 96.69 76 PHE A N 1
ATOM 626 C CA . PHE A 1 76 ? -24.149 2.005 22.093 1.00 96.69 76 PHE A CA 1
ATOM 627 C C . PHE A 1 76 ? -24.316 3.380 22.735 1.00 96.69 76 PHE A C 1
ATOM 629 O O . PHE A 1 76 ? -25.377 3.994 22.604 1.00 96.69 76 PHE A O 1
ATOM 636 N N . LEU A 1 77 ? -23.268 3.868 23.396 1.00 96.44 77 LEU A N 1
ATOM 637 C CA . LEU A 1 77 ? -23.262 5.192 24.007 1.00 96.44 77 LEU A CA 1
ATOM 638 C C . LEU A 1 77 ? -23.296 6.301 22.950 1.00 96.44 77 LEU A C 1
ATOM 640 O O . LEU A 1 77 ? -24.061 7.255 23.087 1.00 96.44 77 LEU A O 1
ATOM 644 N N . TYR A 1 78 ? -22.470 6.182 21.908 1.00 96.44 78 TYR A N 1
ATOM 645 C CA . TYR A 1 78 ? -22.342 7.200 20.863 1.00 96.44 78 TYR A CA 1
ATOM 646 C C . TYR A 1 78 ? -23.008 6.794 19.544 1.00 96.44 78 TYR A C 1
ATOM 648 O O . TYR A 1 78 ? -23.409 7.668 18.777 1.00 96.44 78 TYR A O 1
ATOM 656 N N . GLY A 1 79 ? -23.152 5.492 19.282 1.00 95.19 79 GLY A N 1
ATOM 657 C CA . GLY A 1 79 ? -23.693 4.985 18.020 1.00 95.19 79 GLY A CA 1
ATOM 658 C C . GLY A 1 79 ? -22.737 5.201 16.844 1.00 95.19 79 GLY A C 1
ATOM 659 O O . GLY A 1 79 ? -23.183 5.445 15.723 1.00 95.19 79 GLY A O 1
ATOM 660 N N . ASN A 1 80 ? -21.429 5.157 17.104 1.00 96.06 80 ASN A N 1
ATOM 661 C CA . ASN A 1 80 ? -20.396 5.350 16.093 1.00 96.06 80 ASN A CA 1
ATOM 662 C C . ASN A 1 80 ? -20.269 4.121 15.178 1.00 96.06 80 ASN A C 1
ATOM 664 O O . ASN A 1 80 ? -20.520 2.985 15.581 1.00 96.06 80 ASN A O 1
ATOM 668 N N . ASP A 1 81 ? -19.823 4.339 13.938 1.00 93.75 81 ASP A N 1
ATOM 669 C CA . ASP A 1 81 ? -19.441 3.241 13.046 1.00 93.75 81 ASP A CA 1
ATOM 670 C C . ASP A 1 81 ? -18.237 2.492 13.631 1.00 93.75 81 ASP A C 1
ATOM 672 O O . ASP A 1 81 ? -17.202 3.102 13.902 1.00 93.75 81 ASP A O 1
ATOM 676 N N . LEU A 1 82 ? -18.366 1.172 13.802 1.00 94.25 82 LEU A N 1
ATOM 677 C CA . LEU A 1 82 ? -17.313 0.298 14.325 1.00 94.25 82 LEU A CA 1
ATOM 678 C C . LEU A 1 82 ? -16.090 0.209 13.408 1.00 94.25 82 LEU A C 1
ATOM 680 O O . LEU A 1 82 ? -14.984 -0.065 13.871 1.00 94.25 82 LEU A O 1
ATOM 684 N N . PHE A 1 83 ? -16.267 0.477 12.117 1.00 93.94 83 PHE A N 1
ATOM 685 C CA . PHE A 1 83 ? -15.202 0.452 11.123 1.00 93.94 83 PHE A CA 1
ATOM 686 C C . PHE A 1 83 ? -15.234 1.746 10.311 1.00 93.94 83 PHE A C 1
ATOM 688 O O . PHE A 1 83 ? -15.561 1.709 9.123 1.00 93.94 83 PHE A O 1
ATOM 695 N N . PRO A 1 84 ? -14.912 2.890 10.948 1.00 92.31 84 PRO A N 1
ATOM 696 C CA . PRO A 1 84 ? -14.997 4.183 10.291 1.00 92.31 84 PRO A CA 1
ATOM 697 C C . PRO A 1 84 ? -14.050 4.222 9.092 1.00 92.31 84 PRO A C 1
ATOM 699 O O . PRO A 1 84 ? -13.027 3.534 9.070 1.00 92.31 84 PRO A O 1
ATOM 702 N N . ASP A 1 85 ? -14.360 5.059 8.106 1.00 90.94 85 ASP A N 1
ATOM 703 C CA . ASP A 1 85 ? -13.477 5.245 6.961 1.00 90.94 85 ASP A CA 1
ATOM 704 C C . ASP A 1 85 ? -12.151 5.877 7.397 1.00 90.94 85 ASP A C 1
ATOM 706 O O . ASP A 1 85 ? -12.092 7.030 7.828 1.00 90.94 85 ASP A O 1
ATOM 710 N N . LYS A 1 86 ? -11.078 5.096 7.271 1.00 90.00 86 LYS A N 1
ATOM 711 C CA . LYS A 1 86 ? -9.708 5.548 7.514 1.00 90.00 86 LYS A CA 1
ATOM 712 C C . LYS A 1 86 ? -8.896 5.659 6.233 1.00 90.00 86 LYS A C 1
ATOM 714 O O . LYS A 1 86 ? -7.774 6.128 6.302 1.00 90.00 86 LYS A O 1
ATOM 719 N N . LEU A 1 87 ? -9.404 5.210 5.083 1.00 89.94 87 LEU A N 1
ATOM 720 C CA . LEU A 1 87 ? -8.621 5.057 3.848 1.00 89.94 87 LEU A CA 1
ATOM 721 C C . LEU A 1 87 ? -8.791 6.227 2.875 1.00 89.94 87 LEU A C 1
ATOM 723 O O . LEU A 1 87 ? -7.90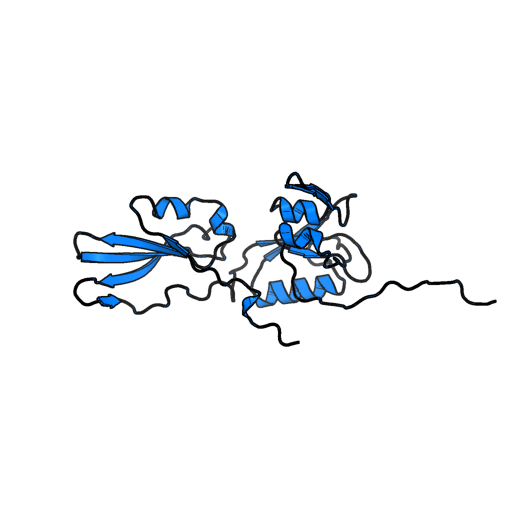7 6.467 2.053 1.00 89.94 87 LEU A O 1
ATOM 727 N N . SER A 1 88 ? -9.895 6.972 2.953 1.00 91.56 88 SER A N 1
ATOM 728 C CA . SER A 1 88 ? -10.102 8.129 2.071 1.00 91.56 88 SER A CA 1
ATOM 729 C C . SER A 1 88 ? -9.118 9.272 2.330 1.00 91.56 88 SER A C 1
ATOM 731 O O . SER A 1 88 ? -8.785 10.002 1.402 1.00 91.56 88 SER A O 1
ATOM 733 N N . ASN A 1 89 ? -8.630 9.419 3.564 1.00 92.19 89 ASN A N 1
ATOM 734 C CA . ASN A 1 89 ? -7.601 10.388 3.927 1.00 92.19 89 ASN A CA 1
ATOM 735 C C . ASN A 1 89 ? -6.594 9.736 4.879 1.00 92.19 89 ASN A C 1
ATOM 737 O O . ASN A 1 89 ? -6.924 9.398 6.012 1.00 92.19 89 ASN A O 1
ATOM 741 N N . GLN A 1 90 ? -5.366 9.587 4.402 1.00 90.81 90 GLN A N 1
ATOM 742 C CA . GLN A 1 90 ? -4.258 8.943 5.092 1.00 90.81 90 GLN A CA 1
ATOM 743 C C . GLN A 1 90 ? -3.285 9.962 5.701 1.00 90.81 90 GLN A C 1
ATOM 745 O O . GLN A 1 90 ? -2.131 9.619 5.888 1.00 90.81 90 GLN A O 1
ATOM 750 N N . ASN A 1 91 ? -3.716 11.207 5.952 1.00 90.75 91 ASN A N 1
ATOM 751 C CA . ASN A 1 91 ? -3.006 12.261 6.701 1.00 90.75 91 ASN A CA 1
ATOM 752 C C . ASN A 1 91 ? -1.483 12.358 6.467 1.00 90.75 91 ASN A C 1
ATOM 754 O O . ASN A 1 91 ? -0.712 12.570 7.399 1.00 90.75 91 ASN A O 1
ATOM 758 N N . GLY A 1 92 ? -1.039 12.228 5.218 1.00 91.31 92 GLY A N 1
ATOM 759 C CA . GLY A 1 92 ? 0.370 12.307 4.838 1.00 91.31 92 GLY A CA 1
ATOM 760 C C . GLY A 1 92 ? 1.192 11.053 5.147 1.00 91.31 92 GLY A C 1
ATOM 761 O O . GLY A 1 92 ? 2.416 11.105 5.033 1.00 91.31 92 GLY A O 1
ATOM 762 N N . ARG A 1 93 ? 0.567 9.925 5.503 1.00 90.38 93 ARG A N 1
ATOM 763 C CA . ARG A 1 93 ? 1.229 8.627 5.682 1.00 90.38 93 ARG A CA 1
ATOM 764 C C . ARG A 1 93 ? 2.093 8.308 4.467 1.00 90.38 93 ARG A C 1
ATOM 766 O O . ARG A 1 93 ? 1.677 8.486 3.319 1.00 90.38 93 ARG A O 1
ATOM 773 N N . ARG A 1 94 ? 3.298 7.809 4.730 1.00 91.75 94 ARG A N 1
ATOM 774 C CA . ARG A 1 94 ? 4.226 7.402 3.679 1.00 91.75 94 ARG A CA 1
ATOM 775 C C . ARG A 1 94 ? 3.702 6.177 2.936 1.00 91.75 94 ARG A C 1
ATOM 777 O O . ARG A 1 94 ? 3.352 5.180 3.559 1.00 91.75 94 ARG A O 1
ATOM 784 N N . LEU A 1 95 ? 3.674 6.280 1.611 1.00 93.31 95 LEU A N 1
ATOM 785 C CA . LEU A 1 95 ? 3.481 5.166 0.690 1.00 93.31 95 LEU A CA 1
ATOM 786 C C . LEU A 1 95 ? 4.852 4.816 0.105 1.00 93.31 95 LEU A C 1
ATOM 788 O O . LEU A 1 95 ? 5.422 5.627 -0.631 1.00 93.31 95 LEU A O 1
ATOM 792 N N . LYS A 1 96 ? 5.394 3.647 0.455 1.00 95.31 96 LYS A N 1
ATOM 793 C CA . LYS A 1 96 ? 6.666 3.143 -0.078 1.00 95.31 96 LYS A CA 1
ATOM 794 C C . LYS A 1 96 ? 6.422 2.614 -1.491 1.00 95.31 96 LYS A C 1
ATOM 796 O O . LYS A 1 96 ? 5.580 1.743 -1.687 1.00 95.31 96 LYS A O 1
ATOM 801 N N . ILE A 1 97 ? 7.124 3.147 -2.481 1.00 97.50 97 ILE A N 1
ATOM 802 C CA . ILE A 1 97 ? 6.838 2.894 -3.896 1.00 97.50 97 ILE A CA 1
ATOM 803 C C . ILE A 1 97 ? 8.092 2.356 -4.575 1.00 97.50 97 ILE A C 1
ATOM 805 O O . ILE A 1 97 ? 9.092 3.062 -4.653 1.00 97.50 97 ILE A O 1
ATOM 809 N N . GLY A 1 98 ? 8.036 1.134 -5.095 1.00 97.81 98 GLY A N 1
ATOM 810 C CA . GLY A 1 98 ? 9.102 0.545 -5.903 1.00 97.81 98 GLY A CA 1
ATOM 811 C C . GLY A 1 98 ? 8.912 0.850 -7.384 1.00 97.81 98 GLY A C 1
ATOM 812 O O . GLY A 1 98 ? 7.815 0.678 -7.915 1.00 97.81 98 GLY A O 1
ATOM 813 N N . THR A 1 99 ? 9.967 1.291 -8.068 1.00 97.88 99 THR A N 1
ATOM 814 C CA . THR A 1 99 ? 9.973 1.412 -9.535 1.00 97.88 99 THR A CA 1
ATOM 815 C C . THR A 1 99 ? 11.399 1.481 -10.091 1.00 97.88 99 THR A C 1
ATOM 817 O O . THR A 1 99 ? 12.364 1.604 -9.342 1.00 97.88 99 THR A O 1
ATOM 820 N N . PHE A 1 100 ? 11.541 1.424 -11.410 1.00 97.44 100 PHE A N 1
ATOM 821 C CA . PHE A 1 100 ? 12.780 1.679 -12.147 1.00 97.44 100 PHE A CA 1
ATOM 822 C C . PHE A 1 100 ? 12.437 2.283 -13.516 1.00 97.44 100 PHE A C 1
ATOM 824 O O . PHE A 1 100 ? 11.273 2.298 -13.918 1.00 97.44 100 PHE A O 1
ATOM 831 N N . THR A 1 101 ? 13.433 2.798 -14.242 1.00 96.88 101 THR A N 1
ATOM 832 C CA . THR A 1 101 ? 13.193 3.405 -15.560 1.00 96.88 101 THR A CA 1
ATOM 833 C C . THR A 1 101 ? 12.823 2.337 -16.590 1.00 96.88 101 THR A C 1
ATOM 835 O O . THR A 1 101 ? 13.647 1.509 -16.971 1.00 96.88 101 THR A O 1
ATOM 838 N N . TYR A 1 102 ? 11.585 2.399 -17.072 1.00 96.31 102 TYR A N 1
ATOM 839 C CA . TYR A 1 102 ? 11.049 1.610 -18.171 1.00 96.31 102 TYR A CA 1
ATOM 840 C C . TYR A 1 102 ? 10.071 2.467 -18.983 1.00 96.31 102 TYR A C 1
ATOM 842 O O . TYR A 1 102 ? 8.884 2.596 -18.664 1.00 96.31 102 TYR A O 1
ATOM 850 N N . GLU A 1 103 ? 10.587 3.112 -20.028 1.00 95.75 103 GLU A N 1
ATOM 851 C CA . GLU A 1 103 ? 9.811 4.031 -20.858 1.00 95.75 103 GLU A CA 1
ATOM 852 C C . GLU A 1 103 ? 8.715 3.311 -21.669 1.00 95.75 103 GLU A C 1
ATOM 854 O O . GLU A 1 103 ? 8.930 2.198 -22.154 1.00 95.75 103 GLU A O 1
ATOM 859 N N . PRO A 1 104 ? 7.540 3.941 -21.875 1.00 94.88 104 PRO A N 1
ATOM 860 C CA . PRO A 1 104 ? 7.116 5.253 -21.365 1.00 94.88 104 PRO A CA 1
ATOM 861 C C . PRO A 1 104 ? 6.382 5.182 -20.005 1.00 94.88 104 PRO A C 1
ATOM 863 O O . PRO A 1 104 ? 5.710 6.138 -19.611 1.00 94.88 104 PRO A O 1
ATOM 866 N N . TYR A 1 105 ? 6.439 4.043 -19.311 1.00 95.44 105 TYR A N 1
ATOM 867 C CA . TYR A 1 105 ? 5.606 3.751 -18.138 1.00 95.44 105 TYR A CA 1
ATOM 868 C C . TYR A 1 105 ? 6.130 4.398 -16.860 1.00 95.44 105 TYR A C 1
ATOM 870 O O . TYR A 1 105 ? 5.360 5.009 -16.116 1.00 95.44 105 TYR A O 1
ATOM 878 N N . SER A 1 106 ? 7.440 4.299 -16.643 1.00 96.19 106 SER A N 1
ATOM 879 C CA . SER A 1 106 ? 8.138 4.868 -15.497 1.00 96.19 106 SER A CA 1
ATOM 880 C C . SER A 1 106 ? 9.482 5.430 -15.932 1.00 96.19 106 SER A C 1
ATOM 882 O O . SER A 1 106 ? 10.239 4.772 -16.642 1.00 96.19 106 SER A O 1
ATOM 884 N N . VAL A 1 107 ? 9.787 6.649 -15.512 1.00 96.69 107 VAL A N 1
ATOM 885 C CA . VAL A 1 107 ? 11.081 7.292 -15.705 1.00 96.69 107 VAL A CA 1
ATOM 886 C C . VAL A 1 107 ? 11.490 7.891 -14.375 1.00 96.69 107 VAL A C 1
ATOM 888 O O . VAL A 1 107 ? 10.786 8.740 -13.820 1.00 96.69 107 VAL A O 1
ATOM 891 N N . VAL A 1 108 ? 12.619 7.412 -13.858 1.00 95.38 108 VAL A N 1
ATOM 892 C CA . VAL A 1 108 ? 13.164 7.846 -12.573 1.00 95.38 108 VAL A CA 1
ATOM 893 C C . VAL A 1 108 ? 13.601 9.306 -12.667 1.00 95.38 108 VAL A C 1
ATOM 895 O O . VAL A 1 108 ? 14.318 9.701 -13.588 1.00 95.38 108 VAL A O 1
ATOM 898 N N . GLY A 1 109 ? 13.142 10.110 -11.708 1.00 91.31 109 GLY A N 1
ATOM 899 C CA . GLY A 1 109 ? 13.539 11.505 -11.560 1.00 91.31 109 GLY A CA 1
ATOM 900 C C . GLY A 1 109 ? 14.869 11.668 -10.824 1.00 91.31 109 GLY A C 1
ATOM 901 O O . GLY A 1 109 ? 15.395 10.728 -10.234 1.00 91.31 109 GLY A O 1
ATOM 902 N N . ALA A 1 110 ? 15.392 12.893 -10.805 1.00 89.50 110 ALA A N 1
ATOM 903 C CA . ALA A 1 110 ? 16.513 13.249 -9.931 1.00 89.50 110 ALA A CA 1
ATOM 904 C C . ALA A 1 110 ? 16.100 13.295 -8.443 1.00 89.50 110 ALA A C 1
ATOM 906 O O . ALA A 1 110 ? 16.940 13.180 -7.555 1.00 89.50 110 ALA A O 1
ATOM 907 N N . ASP A 1 111 ? 14.804 13.468 -8.184 1.00 87.88 111 ASP A N 1
ATOM 908 C CA . ASP A 1 111 ? 14.165 13.488 -6.872 1.00 87.88 111 ASP A CA 1
ATOM 909 C C . ASP A 1 111 ? 12.751 12.884 -6.957 1.00 87.88 111 ASP A C 1
ATOM 911 O O . ASP A 1 111 ? 12.238 12.638 -8.048 1.00 87.88 111 ASP A O 1
ATOM 915 N N . ASN A 1 112 ? 12.083 12.695 -5.813 1.00 80.12 112 ASN A N 1
ATOM 916 C CA . ASN A 1 112 ? 10.730 12.119 -5.734 1.00 80.12 112 ASN A CA 1
ATOM 917 C C . ASN A 1 112 ? 9.641 12.927 -6.473 1.00 80.12 112 ASN A C 1
ATOM 919 O O . ASN A 1 112 ? 8.522 12.437 -6.602 1.00 80.12 112 ASN A O 1
ATOM 923 N N . GLN A 1 113 ? 9.922 14.155 -6.919 1.00 82.06 113 GLN A N 1
ATOM 924 C CA . GLN A 1 113 ? 8.958 15.033 -7.597 1.00 82.06 113 GLN A CA 1
ATOM 925 C C . GLN A 1 113 ? 9.120 15.016 -9.120 1.00 82.06 113 GLN A C 1
ATOM 927 O O . GLN A 1 113 ? 8.210 15.415 -9.842 1.00 82.06 113 GLN A O 1
ATOM 932 N N . THR A 1 114 ? 10.270 14.556 -9.609 1.00 90.94 114 THR A N 1
ATOM 933 C CA . THR A 1 114 ? 10.645 14.580 -11.029 1.00 90.94 114 THR A CA 1
ATOM 934 C C . THR A 1 114 ? 10.471 13.231 -11.730 1.00 90.94 114 THR A C 1
ATOM 936 O O . THR A 1 114 ? 10.724 13.124 -12.935 1.00 90.94 114 THR A O 1
ATOM 939 N N . PHE A 1 115 ? 9.998 12.205 -11.010 1.00 95.00 115 PHE A N 1
ATOM 940 C CA . PHE A 1 115 ? 9.541 10.958 -11.624 1.00 95.00 115 PHE A CA 1
ATOM 941 C C . PHE A 1 115 ? 8.414 11.266 -12.616 1.00 95.00 115 PHE A C 1
ATOM 943 O O . PHE A 1 115 ? 7.540 12.092 -12.356 1.00 95.00 115 PHE A O 1
ATOM 950 N N . HIS A 1 116 ? 8.406 10.586 -13.758 1.00 95.75 116 HIS A N 1
ATOM 951 C CA . HIS A 1 116 ? 7.357 10.741 -14.765 1.00 95.75 116 HIS A CA 1
ATOM 952 C C . HIS A 1 116 ? 7.097 9.423 -15.500 1.00 95.75 116 HIS A C 1
ATOM 954 O O . HIS A 1 116 ? 7.646 8.385 -15.140 1.00 95.75 116 HIS A O 1
ATOM 960 N N . GLY A 1 117 ? 6.179 9.436 -16.464 1.00 95.81 117 GLY A N 1
ATOM 961 C CA . GLY A 1 117 ? 5.680 8.236 -17.139 1.00 95.81 117 GLY A CA 1
ATOM 962 C C . GLY A 1 117 ? 4.207 7.975 -16.839 1.00 95.81 117 GLY A C 1
ATOM 963 O O . GLY A 1 117 ? 3.630 8.550 -15.914 1.00 95.81 117 GLY A O 1
ATOM 964 N N . THR A 1 118 ? 3.579 7.137 -17.660 1.00 95.75 118 THR A N 1
ATOM 965 C CA . THR A 1 118 ? 2.124 6.926 -17.615 1.00 95.75 118 THR A CA 1
ATOM 966 C C . THR A 1 118 ? 1.649 6.305 -16.299 1.00 95.75 118 THR A C 1
ATOM 968 O O . THR A 1 118 ? 0.632 6.737 -15.756 1.00 95.75 118 THR A O 1
ATOM 971 N N . GLU A 1 119 ? 2.390 5.341 -15.746 1.00 95.94 119 GLU A N 1
ATOM 972 C CA . GLU A 1 119 ? 2.068 4.709 -14.461 1.00 95.94 119 GLU A CA 1
ATOM 973 C C . GLU A 1 119 ? 2.442 5.619 -13.284 1.00 95.94 119 GLU A C 1
ATOM 975 O O . GLU A 1 119 ? 1.667 5.745 -12.335 1.00 95.94 119 GLU A O 1
ATOM 980 N N . THR A 1 120 ? 3.559 6.347 -13.384 1.00 95.75 120 THR A N 1
ATOM 981 C CA . THR A 1 120 ? 3.952 7.352 -12.384 1.00 95.75 120 THR A CA 1
ATOM 982 C C . THR A 1 120 ? 2.874 8.422 -12.199 1.00 95.75 120 THR A C 1
ATOM 984 O O . THR A 1 120 ? 2.518 8.760 -11.069 1.00 95.75 120 THR A O 1
ATOM 987 N N . SER A 1 121 ? 2.312 8.949 -13.294 1.00 95.56 121 SER A N 1
ATOM 988 C CA . SER A 1 121 ? 1.232 9.941 -13.218 1.00 95.56 121 SER A CA 1
ATOM 989 C C . SER A 1 121 ? 0.010 9.400 -12.475 1.00 95.56 121 SER A C 1
ATOM 991 O O . SER A 1 121 ? -0.594 10.122 -11.684 1.00 95.56 121 SER A O 1
ATOM 993 N N . LEU A 1 122 ? -0.330 8.122 -12.668 1.00 95.75 122 LEU A N 1
ATOM 994 C CA . LEU A 1 122 ? -1.415 7.493 -11.921 1.00 95.75 122 LEU A CA 1
ATOM 995 C C . LEU A 1 122 ? -1.096 7.390 -10.425 1.00 95.75 122 LEU A C 1
ATOM 997 O O . LEU A 1 122 ? -1.966 7.671 -9.600 1.00 95.75 122 LEU A O 1
ATOM 1001 N N . ILE A 1 123 ? 0.131 7.001 -10.071 1.00 96.19 123 ILE A N 1
ATOM 1002 C CA . ILE A 1 123 ? 0.564 6.921 -8.672 1.00 96.19 123 ILE A CA 1
ATOM 1003 C C . ILE A 1 123 ? 0.467 8.289 -7.997 1.00 96.19 123 ILE A C 1
ATOM 1005 O O . ILE A 1 123 ? -0.063 8.373 -6.891 1.00 96.19 123 ILE A O 1
ATOM 1009 N N . PHE A 1 124 ? 0.882 9.374 -8.655 1.00 96.06 124 PHE A N 1
ATOM 1010 C CA . PHE A 1 124 ? 0.725 10.715 -8.088 1.00 96.06 124 PHE A CA 1
ATOM 1011 C C . PHE A 1 124 ? -0.738 11.116 -7.884 1.00 96.06 124 PHE A C 1
ATOM 1013 O O . PHE A 1 124 ? -1.066 11.690 -6.844 1.00 96.06 124 PHE A O 1
ATOM 1020 N N . GLU A 1 125 ? -1.634 10.773 -8.812 1.00 96.75 125 GLU A N 1
ATOM 1021 C CA . GLU A 1 125 ? -3.069 11.007 -8.618 1.00 96.75 125 GLU A CA 1
ATOM 1022 C C . GLU A 1 125 ? -3.633 10.177 -7.456 1.00 96.75 125 GLU A C 1
ATOM 1024 O O . GLU A 1 125 ? -4.431 10.686 -6.668 1.00 96.75 125 GLU A O 1
ATOM 1029 N N . PHE A 1 126 ? -3.188 8.928 -7.286 1.00 96.12 126 PHE A N 1
ATOM 1030 C CA . PHE A 1 126 ? -3.566 8.098 -6.141 1.00 96.12 126 PHE A CA 1
ATOM 1031 C C . PHE A 1 126 ? -3.084 8.705 -4.815 1.00 96.12 126 PHE A C 1
ATOM 1033 O O . PHE A 1 126 ? -3.875 8.881 -3.886 1.00 96.12 126 PHE A O 1
ATOM 1040 N N . VAL A 1 127 ? -1.810 9.093 -4.751 1.00 95.88 127 VAL A N 1
ATOM 1041 C CA . VAL A 1 127 ? -1.185 9.730 -3.585 1.00 95.88 127 VAL A CA 1
ATOM 1042 C C . VAL A 1 127 ? -1.918 11.016 -3.205 1.00 95.88 127 VAL A C 1
ATOM 1044 O O . VAL A 1 127 ? -2.283 11.204 -2.044 1.00 95.88 127 VAL A O 1
ATOM 1047 N N . LYS A 1 128 ? -2.211 11.873 -4.187 1.00 96.69 128 LYS A N 1
ATOM 1048 C CA . LYS A 1 128 ? -2.960 13.118 -3.992 1.00 96.69 128 LYS A CA 1
ATOM 1049 C C . LYS A 1 128 ? -4.386 12.861 -3.514 1.00 96.69 128 LYS A C 1
ATOM 1051 O O . LYS A 1 128 ? -4.848 13.521 -2.587 1.00 96.69 128 LYS A O 1
ATOM 1056 N N . LYS A 1 129 ? -5.086 11.907 -4.133 1.00 97.38 129 LYS A N 1
ATOM 1057 C CA . LYS A 1 129 ? -6.477 11.574 -3.801 1.00 97.38 129 LYS A CA 1
ATOM 1058 C C . LYS A 1 129 ? -6.631 11.098 -2.359 1.00 97.38 129 LYS A C 1
ATOM 1060 O O . LYS A 1 129 ? -7.620 11.446 -1.724 1.00 97.38 129 LYS A O 1
ATOM 1065 N N . HIS A 1 130 ? -5.676 10.313 -1.869 1.00 94.88 130 HIS A N 1
ATOM 1066 C CA . HIS A 1 130 ? -5.730 9.702 -0.541 1.00 94.88 130 HIS A CA 1
ATOM 1067 C C . HIS A 1 130 ? -4.916 10.456 0.518 1.00 94.88 130 HIS A C 1
ATOM 1069 O O . HIS A 1 130 ? -4.824 9.982 1.647 1.00 94.88 130 HIS A O 1
ATOM 1075 N N . ASN A 1 131 ? -4.362 11.630 0.185 1.00 94.88 131 ASN A N 1
ATOM 1076 C CA . ASN A 1 131 ? -3.498 12.421 1.064 1.00 94.88 131 ASN A CA 1
ATOM 1077 C C . ASN A 1 131 ? -2.357 11.575 1.659 1.00 94.88 131 ASN A C 1
ATOM 1079 O O . ASN A 1 131 ? -2.251 11.410 2.872 1.00 94.88 131 ASN A O 1
ATOM 1083 N N . LEU A 1 132 ? -1.547 10.983 0.785 1.00 93.94 132 LEU A N 1
ATOM 1084 C CA . LEU A 1 132 ? -0.357 10.203 1.127 1.00 93.94 132 LEU A CA 1
ATOM 1085 C C . LEU A 1 132 ? 0.914 11.015 0.841 1.00 93.94 132 LEU A C 1
ATOM 1087 O O . LEU A 1 132 ? 0.890 11.979 0.075 1.00 93.94 132 LEU A O 1
ATOM 1091 N N . THR A 1 133 ? 2.043 10.577 1.397 1.00 93.31 133 THR A N 1
ATOM 1092 C CA . THR A 1 133 ? 3.377 11.094 1.055 1.00 93.31 133 THR A CA 1
ATOM 1093 C C . THR A 1 133 ? 4.141 10.038 0.252 1.00 93.31 133 THR A C 1
ATOM 1095 O O . THR A 1 133 ? 4.368 8.943 0.769 1.00 93.31 133 THR A O 1
ATOM 1098 N N . PRO A 1 134 ? 4.567 10.312 -0.993 1.00 94.25 134 PRO A N 1
ATOM 1099 C CA . PRO A 1 134 ? 5.273 9.323 -1.797 1.00 94.25 134 PRO A CA 1
ATOM 1100 C C . PRO A 1 134 ? 6.716 9.144 -1.302 1.00 94.25 134 PRO A C 1
ATOM 1102 O O . PRO A 1 134 ? 7.452 10.118 -1.118 1.00 94.25 134 PRO A O 1
ATOM 1105 N N . ALA A 1 135 ? 7.137 7.895 -1.122 1.00 94.19 135 ALA A N 1
ATOM 1106 C CA . ALA A 1 135 ? 8.503 7.523 -0.778 1.00 94.19 135 ALA A CA 1
ATOM 1107 C C . ALA A 1 135 ? 9.026 6.508 -1.800 1.00 94.19 135 ALA A C 1
ATOM 1109 O O . ALA A 1 135 ? 8.767 5.313 -1.679 1.00 94.19 135 ALA A O 1
ATOM 1110 N N . PHE A 1 136 ? 9.733 6.992 -2.823 1.00 95.62 136 PHE A N 1
ATOM 1111 C CA . PHE A 1 136 ? 10.238 6.142 -3.898 1.00 95.62 136 PHE A CA 1
ATOM 1112 C C . PHE A 1 136 ? 11.499 5.375 -3.494 1.00 95.62 136 PHE A C 1
ATOM 1114 O O . PHE A 1 136 ? 12.426 5.935 -2.908 1.00 95.62 136 PHE A O 1
ATOM 1121 N N . THR A 1 137 ? 11.533 4.111 -3.897 1.00 96.06 137 THR A N 1
ATOM 1122 C CA . THR A 1 137 ? 12.685 3.216 -3.883 1.00 96.06 137 THR A CA 1
ATOM 1123 C C . THR A 1 137 ? 12.976 2.832 -5.328 1.00 96.06 137 THR A C 1
ATOM 1125 O O . THR A 1 137 ? 12.125 2.259 -6.014 1.00 96.06 137 THR A O 1
ATOM 1128 N N . ILE A 1 138 ? 14.177 3.164 -5.799 1.00 96.69 138 ILE A N 1
ATOM 1129 C CA . ILE A 1 138 ? 14.630 2.777 -7.135 1.00 96.69 138 ILE A CA 1
ATOM 1130 C C . ILE A 1 138 ? 15.122 1.335 -7.051 1.00 96.69 138 ILE A C 1
ATOM 1132 O O . ILE A 1 138 ? 16.066 1.043 -6.317 1.00 96.69 138 ILE A O 1
ATOM 1136 N N . ILE A 1 139 ? 14.466 0.444 -7.783 1.00 97.19 139 ILE A N 1
ATOM 1137 C CA . ILE A 1 139 ? 14.844 -0.965 -7.848 1.00 97.19 139 ILE A CA 1
ATOM 1138 C C . ILE A 1 139 ? 16.141 -1.096 -8.651 1.00 97.19 139 ILE A C 1
ATOM 1140 O O . ILE A 1 139 ? 16.310 -0.439 -9.679 1.00 97.19 139 ILE A O 1
ATOM 1144 N N . GLY A 1 140 ? 17.062 -1.916 -8.144 1.00 91.25 140 GLY A N 1
ATOM 1145 C CA . GLY A 1 140 ? 18.372 -2.149 -8.750 1.00 91.25 140 GLY A CA 1
ATOM 1146 C C . GLY A 1 140 ? 18.332 -3.068 -9.975 1.00 91.25 140 GLY A C 1
ATOM 1147 O O . GLY A 1 140 ? 17.310 -3.211 -10.646 1.00 91.25 140 GLY A O 1
ATOM 1148 N N . ASP A 1 141 ? 19.462 -3.721 -10.237 1.00 93.00 141 ASP A N 1
ATOM 1149 C CA . ASP A 1 141 ? 19.723 -4.466 -11.478 1.00 93.00 141 ASP A CA 1
ATOM 1150 C C . ASP A 1 141 ? 18.800 -5.675 -11.713 1.00 93.00 141 ASP A C 1
ATOM 1152 O O . ASP A 1 141 ? 18.665 -6.129 -12.848 1.00 93.00 141 ASP A O 1
ATOM 1156 N N . ASP A 1 142 ? 18.125 -6.170 -10.674 1.00 94.88 142 ASP A N 1
ATOM 1157 C CA . ASP A 1 142 ? 17.148 -7.258 -10.794 1.00 94.88 142 ASP A CA 1
ATOM 1158 C C . ASP A 1 142 ? 15.825 -6.811 -11.457 1.00 94.88 142 ASP A C 1
ATOM 1160 O O . ASP A 1 142 ? 15.031 -7.654 -11.877 1.00 94.88 142 ASP A O 1
ATOM 1164 N N . LEU A 1 143 ? 15.584 -5.497 -11.597 1.00 96.00 143 LEU A N 1
ATOM 1165 C CA . LEU A 1 143 ? 14.433 -4.901 -12.293 1.00 96.00 143 LEU A CA 1
ATOM 1166 C C . LEU A 1 143 ? 13.078 -5.474 -11.826 1.00 96.00 143 LEU A C 1
ATOM 1168 O O . LEU A 1 143 ? 12.671 -5.262 -10.685 1.00 96.00 143 LEU A O 1
ATOM 1172 N N . TRP A 1 144 ? 12.347 -6.187 -12.694 1.00 97.06 144 TRP A N 1
ATOM 1173 C CA . TRP A 1 144 ? 11.096 -6.864 -12.330 1.00 97.06 144 TRP A CA 1
ATOM 1174 C C . TRP A 1 144 ? 11.324 -7.966 -11.283 1.00 97.06 144 TRP A C 1
ATOM 1176 O O . TRP A 1 144 ? 10.538 -8.123 -10.353 1.00 97.06 144 TRP A O 1
ATOM 1186 N N . GLY A 1 145 ? 12.427 -8.696 -11.408 1.00 96.56 145 GLY A N 1
ATOM 1187 C CA . GLY A 1 145 ? 12.742 -9.827 -10.554 1.00 96.56 145 GLY A CA 1
ATOM 1188 C C . GLY A 1 145 ? 11.728 -10.966 -10.631 1.00 96.56 145 GLY A C 1
ATOM 1189 O O . GLY A 1 145 ? 11.030 -11.124 -11.631 1.00 96.56 145 GLY A O 1
ATOM 1190 N N . ASP A 1 146 ? 11.701 -11.779 -9.579 1.00 96.75 146 ASP A N 1
ATOM 1191 C CA . ASP A 1 146 ? 10.946 -13.031 -9.515 1.00 96.75 146 ASP A CA 1
ATOM 1192 C C . ASP A 1 146 ? 10.639 -13.394 -8.051 1.00 96.75 146 ASP A C 1
ATOM 1194 O O . ASP A 1 146 ? 11.278 -12.864 -7.132 1.00 96.75 146 ASP A O 1
ATOM 1198 N N . ILE A 1 147 ? 9.685 -14.303 -7.837 1.00 96.81 147 ILE A N 1
ATOM 1199 C CA . ILE A 1 147 ? 9.365 -14.899 -6.534 1.00 96.81 147 ILE A CA 1
ATOM 1200 C C . ILE A 1 147 ? 9.510 -16.413 -6.638 1.00 96.81 147 ILE A C 1
ATOM 1202 O O . ILE A 1 147 ? 8.894 -17.061 -7.477 1.00 96.81 147 ILE A O 1
ATOM 1206 N N . TYR A 1 148 ? 10.298 -16.977 -5.735 1.00 95.00 148 TYR A N 1
ATOM 1207 C CA . TYR A 1 148 ? 10.598 -18.398 -5.681 1.00 95.00 148 TYR A CA 1
ATOM 1208 C C . TYR A 1 148 ? 9.700 -19.122 -4.666 1.00 95.00 148 TYR A C 1
ATOM 1210 O O . TYR A 1 148 ? 9.259 -18.546 -3.669 1.00 95.00 148 TYR A O 1
ATOM 1218 N N . ASP A 1 149 ? 9.515 -20.432 -4.853 1.00 93.00 149 ASP A N 1
ATOM 1219 C CA . ASP A 1 149 ? 8.671 -21.292 -4.000 1.00 93.00 149 ASP A CA 1
ATOM 1220 C C . ASP A 1 149 ? 9.038 -21.267 -2.506 1.00 93.00 149 ASP A C 1
ATOM 1222 O O . ASP A 1 149 ? 8.220 -21.576 -1.637 1.00 93.00 149 ASP A O 1
ATOM 1226 N N . ASN A 1 150 ? 10.279 -20.902 -2.182 1.00 94.00 150 ASN A N 1
ATOM 1227 C CA . ASN A 1 150 ? 10.758 -20.760 -0.808 1.00 94.00 150 ASN A CA 1
ATOM 1228 C C . ASN A 1 150 ? 10.375 -19.413 -0.160 1.00 94.00 150 ASN A C 1
ATOM 1230 O O . ASN A 1 150 ? 10.941 -19.084 0.882 1.00 94.00 150 ASN A O 1
ATOM 1234 N N . TRP A 1 151 ? 9.454 -18.648 -0.759 1.00 93.50 151 TRP A N 1
ATOM 1235 C CA . TRP A 1 151 ? 9.034 -17.321 -0.294 1.00 93.50 151 TRP A CA 1
ATOM 1236 C C . TRP A 1 151 ? 10.186 -16.312 -0.225 1.00 93.50 151 TRP A C 1
ATOM 1238 O O . TRP A 1 151 ? 10.201 -15.422 0.622 1.00 93.50 151 TRP A O 1
ATOM 1248 N N . THR A 1 152 ? 11.156 -16.444 -1.127 1.00 96.25 152 THR A N 1
ATOM 1249 C CA . THR A 1 152 ? 12.160 -15.403 -1.374 1.00 96.25 152 THR A CA 1
ATOM 1250 C C . THR A 1 152 ? 11.930 -14.798 -2.746 1.00 96.25 152 THR A C 1
ATOM 1252 O O . THR A 1 152 ? 11.327 -15.428 -3.612 1.00 96.25 152 THR A O 1
ATOM 1255 N N . GLY A 1 153 ? 12.411 -13.581 -2.962 1.00 96.06 153 GLY A N 1
ATOM 1256 C CA . GLY A 1 153 ? 12.287 -12.920 -4.250 1.00 96.06 153 GLY A CA 1
ATOM 1257 C C . GLY A 1 153 ? 13.352 -11.858 -4.449 1.00 96.06 153 GLY A C 1
ATOM 1258 O O . GLY A 1 153 ? 14.036 -11.460 -3.504 1.00 96.06 153 GLY A O 1
ATOM 1259 N N . ILE A 1 154 ? 13.475 -11.412 -5.692 1.00 97.62 154 ILE A N 1
ATOM 1260 C CA . ILE A 1 154 ? 14.396 -10.355 -6.127 1.00 97.62 154 ILE A CA 1
ATOM 1261 C C . ILE A 1 154 ? 13.640 -9.288 -6.921 1.00 97.62 154 ILE A C 1
ATOM 1263 O O . ILE A 1 154 ? 12.473 -9.481 -7.267 1.00 97.62 154 ILE A O 1
ATOM 1267 N N . GLY A 1 155 ? 14.302 -8.169 -7.219 1.00 97.69 155 GLY A N 1
ATOM 1268 C CA . GLY A 1 155 ? 13.710 -7.062 -7.973 1.00 97.69 155 GLY A CA 1
ATOM 1269 C C . GLY A 1 155 ? 12.455 -6.491 -7.311 1.00 97.69 155 GLY A C 1
ATOM 1270 O O . GLY A 1 155 ? 12.260 -6.598 -6.101 1.00 97.69 155 GLY A O 1
ATOM 1271 N N . ILE A 1 156 ? 11.581 -5.877 -8.108 1.00 98.00 156 ILE A N 1
ATOM 1272 C CA . ILE A 1 156 ? 10.378 -5.209 -7.598 1.00 98.00 156 ILE A CA 1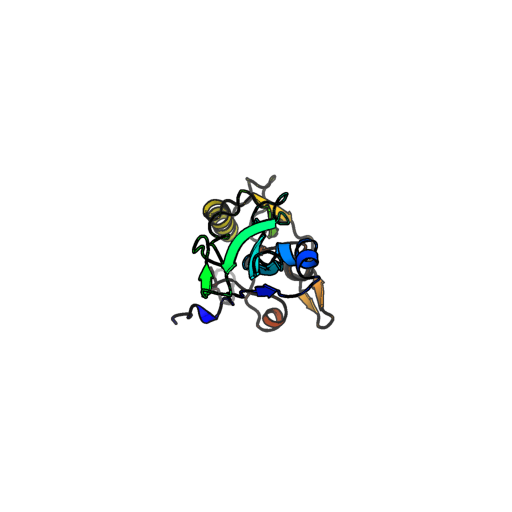
ATOM 1273 C C . ILE A 1 156 ? 9.401 -6.193 -6.944 1.00 98.00 156 ILE A C 1
ATOM 1275 O O . ILE A 1 156 ? 8.775 -5.850 -5.942 1.00 98.00 156 ILE A O 1
ATOM 1279 N N . LEU A 1 157 ? 9.293 -7.417 -7.473 1.00 97.56 157 LEU A N 1
ATOM 1280 C CA . LEU A 1 157 ? 8.438 -8.461 -6.905 1.00 97.56 157 LEU A CA 1
ATOM 1281 C C . LEU A 1 157 ? 8.970 -8.943 -5.549 1.00 97.56 157 LEU A C 1
ATOM 1283 O O . LEU A 1 157 ? 8.194 -9.093 -4.607 1.00 97.56 157 LEU A O 1
ATOM 1287 N N . GLY A 1 158 ? 10.287 -9.113 -5.419 1.00 97.12 158 GLY A N 1
ATOM 1288 C CA . GLY A 1 158 ? 10.942 -9.433 -4.153 1.00 97.12 158 GLY A CA 1
ATOM 1289 C C . GLY A 1 158 ? 10.809 -8.326 -3.111 1.00 97.12 158 GLY A C 1
ATOM 1290 O O . GLY A 1 158 ? 10.478 -8.604 -1.961 1.00 97.12 158 GLY A O 1
ATOM 1291 N N . SER A 1 159 ? 10.995 -7.064 -3.505 1.00 97.56 159 SER A N 1
ATOM 1292 C CA . SER A 1 159 ? 10.807 -5.929 -2.594 1.00 97.56 159 SER A CA 1
ATOM 1293 C C . SER A 1 159 ? 9.359 -5.796 -2.112 1.00 97.56 159 SER A C 1
ATOM 1295 O O . SER A 1 159 ? 9.139 -5.417 -0.963 1.00 97.56 159 SER A O 1
ATOM 1297 N N . LEU A 1 160 ? 8.369 -6.136 -2.947 1.00 96.38 160 LEU A N 1
ATOM 1298 C CA . LEU A 1 160 ? 6.968 -6.235 -2.520 1.00 96.38 160 LEU A CA 1
ATOM 1299 C C . LEU A 1 160 ? 6.762 -7.385 -1.527 1.00 96.38 160 LEU A C 1
ATOM 1301 O O . LEU A 1 160 ? 6.147 -7.189 -0.485 1.00 96.38 160 LEU A O 1
ATOM 1305 N N . LEU A 1 161 ? 7.303 -8.569 -1.827 1.00 95.81 161 LEU A N 1
ATOM 1306 C CA . LEU A 1 161 ? 7.197 -9.752 -0.969 1.00 95.81 161 LEU A CA 1
ATOM 1307 C C . LEU A 1 161 ? 7.786 -9.520 0.432 1.00 95.81 161 LEU A C 1
ATOM 1309 O O . LEU A 1 161 ? 7.265 -10.030 1.421 1.00 95.81 161 LEU A O 1
ATOM 1313 N N . ASN A 1 162 ? 8.873 -8.754 0.507 1.00 94.75 162 ASN A N 1
ATOM 1314 C CA . ASN A 1 162 ? 9.604 -8.472 1.740 1.00 94.75 162 ASN A CA 1
ATOM 1315 C C . ASN A 1 162 ? 9.078 -7.244 2.509 1.00 94.75 162 ASN A C 1
ATOM 1317 O O . ASN A 1 162 ? 9.729 -6.814 3.464 1.00 94.75 162 ASN A O 1
ATOM 1321 N N . ASP A 1 163 ? 7.939 -6.665 2.110 1.00 93.19 163 ASP A N 1
ATOM 1322 C CA . ASP A 1 163 ? 7.380 -5.425 2.674 1.00 93.19 163 ASP A CA 1
ATOM 1323 C C . ASP A 1 163 ? 8.334 -4.202 2.585 1.00 93.19 163 ASP A C 1
ATOM 1325 O O . ASP A 1 163 ? 8.186 -3.211 3.316 1.00 93.19 163 ASP A O 1
ATOM 1329 N N . GLU A 1 164 ? 9.331 -4.228 1.694 1.00 95.25 164 GLU A N 1
ATOM 1330 C CA . GLU A 1 164 ? 10.265 -3.109 1.485 1.00 95.25 164 GLU A CA 1
ATOM 1331 C C . GLU A 1 164 ? 9.582 -1.945 0.758 1.00 95.25 164 GLU A C 1
ATOM 1333 O O . GLU A 1 164 ? 9.890 -0.775 1.003 1.00 95.25 164 GLU A O 1
ATOM 1338 N N . VAL A 1 165 ? 8.619 -2.266 -0.107 1.00 96.56 165 VAL A N 1
ATOM 1339 C CA . VAL A 1 165 ? 7.739 -1.314 -0.790 1.00 96.56 165 VAL A CA 1
ATOM 1340 C C . VAL A 1 165 ? 6.283 -1.760 -0.651 1.00 96.56 165 VAL A C 1
ATOM 1342 O O . VAL A 1 165 ? 6.003 -2.950 -0.595 1.00 96.56 165 VAL A O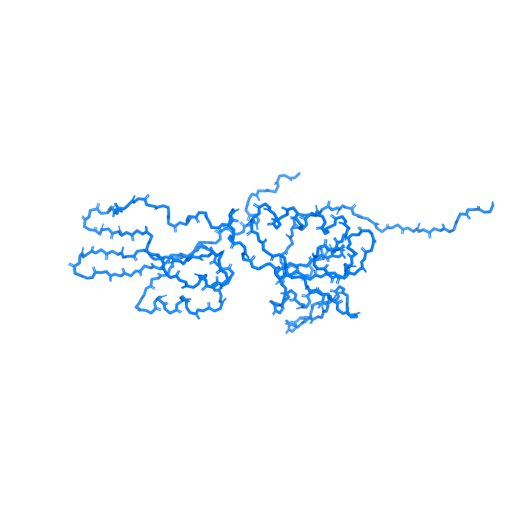 1
ATOM 1345 N N . ASP A 1 166 ? 5.352 -0.808 -0.596 1.00 94.62 166 ASP A N 1
ATOM 1346 C CA . ASP A 1 166 ? 3.914 -1.080 -0.461 1.00 94.62 166 ASP A CA 1
ATOM 1347 C C . ASP A 1 166 ? 3.245 -1.286 -1.831 1.00 94.62 166 ASP A C 1
ATOM 1349 O O . ASP A 1 166 ? 2.250 -1.996 -1.954 1.00 94.62 166 ASP A O 1
ATOM 1353 N N . VAL A 1 167 ? 3.767 -0.623 -2.870 1.00 96.44 167 VAL A N 1
ATOM 1354 C CA . VAL A 1 167 ? 3.274 -0.707 -4.252 1.00 96.44 167 VAL A CA 1
ATOM 1355 C C . VAL A 1 167 ? 4.456 -0.714 -5.214 1.00 96.44 167 VAL A C 1
ATOM 1357 O O . VAL A 1 167 ? 5.407 0.046 -5.038 1.00 96.44 167 VAL A O 1
ATOM 1360 N N . GLY A 1 168 ? 4.377 -1.542 -6.255 1.00 96.88 168 GLY A N 1
ATOM 1361 C CA . GLY A 1 168 ? 5.363 -1.607 -7.328 1.00 96.88 168 GLY A CA 1
ATOM 1362 C C . GLY A 1 168 ? 4.731 -1.359 -8.695 1.00 96.88 168 GLY A C 1
ATOM 1363 O O . GLY A 1 168 ? 3.642 -1.860 -8.976 1.00 96.88 168 GLY A O 1
ATOM 1364 N N . TYR A 1 169 ? 5.413 -0.597 -9.551 1.00 97.25 169 TYR A N 1
ATOM 1365 C CA . TYR A 1 169 ? 5.029 -0.407 -10.950 1.00 97.25 169 TYR A CA 1
ATOM 1366 C C . TYR A 1 169 ? 6.262 -0.251 -11.851 1.00 97.25 169 TYR A C 1
ATOM 1368 O O . TYR A 1 169 ? 7.275 0.308 -11.430 1.00 97.25 169 TYR A O 1
ATOM 1376 N N . ALA A 1 170 ? 6.160 -0.768 -13.076 1.00 96.06 170 ALA A N 1
ATOM 1377 C CA . ALA A 1 170 ? 7.122 -0.671 -14.183 1.00 96.06 170 ALA A CA 1
ATOM 1378 C C . ALA A 1 170 ? 6.639 -1.589 -15.329 1.00 96.06 170 ALA A C 1
ATOM 1380 O O . ALA A 1 170 ? 7.338 -2.517 -15.735 1.00 96.06 170 ALA A O 1
ATOM 1381 N N . ALA A 1 171 ? 5.399 -1.399 -15.796 1.00 94.75 171 ALA A N 1
ATOM 1382 C CA . ALA A 1 171 ? 4.720 -2.292 -16.745 1.00 94.75 171 ALA A CA 1
ATOM 1383 C C . ALA A 1 171 ? 4.653 -3.759 -16.272 1.00 94.75 171 ALA A C 1
ATOM 1385 O O . ALA A 1 171 ? 4.995 -4.694 -16.997 1.00 94.75 171 ALA A O 1
ATOM 1386 N N . ILE A 1 172 ? 4.219 -3.957 -15.027 1.00 93.75 172 ILE A N 1
ATOM 1387 C CA . ILE A 1 172 ? 4.113 -5.284 -14.415 1.00 93.75 172 ILE A CA 1
ATOM 1388 C C . ILE A 1 172 ? 3.005 -6.091 -15.096 1.00 93.75 172 ILE A C 1
ATOM 1390 O O . ILE A 1 172 ? 1.845 -5.672 -15.149 1.00 93.75 172 ILE A O 1
ATOM 1394 N N . TYR A 1 173 ? 3.352 -7.285 -15.574 1.00 91.31 173 TYR A N 1
ATOM 1395 C CA . TYR A 1 173 ? 2.370 -8.251 -16.049 1.00 91.31 173 TYR A CA 1
ATOM 1396 C C . TYR A 1 173 ? 1.688 -8.969 -14.888 1.00 91.31 173 TYR A C 1
ATOM 1398 O O . TYR A 1 173 ? 2.294 -9.273 -13.862 1.00 91.31 173 TYR A O 1
ATOM 1406 N N . THR A 1 174 ? 0.412 -9.285 -15.082 1.00 90.81 174 THR A N 1
ATOM 1407 C CA . THR A 1 174 ? -0.389 -10.057 -14.130 1.00 90.81 174 THR A CA 1
ATOM 1408 C C . THR A 1 174 ? -0.169 -11.555 -14.344 1.00 90.81 174 THR A C 1
ATOM 1410 O O . THR A 1 174 ? -1.067 -12.243 -14.841 1.00 90.81 174 THR A O 1
ATOM 1413 N N . TRP A 1 175 ? 1.034 -12.043 -14.044 1.00 90.19 175 TRP A N 1
ATOM 1414 C CA . TRP A 1 175 ? 1.349 -13.471 -14.118 1.00 90.19 175 TRP A CA 1
ATOM 1415 C C . TRP A 1 175 ? 0.570 -14.250 -13.056 1.00 90.19 175 TRP A C 1
ATOM 1417 O O . TRP A 1 175 ? 0.404 -13.784 -11.931 1.00 90.19 175 TRP A O 1
ATOM 1427 N N . GLU A 1 176 ? 0.060 -15.426 -13.428 1.00 89.75 176 GLU A N 1
ATOM 1428 C CA . GLU A 1 176 ? -0.782 -16.243 -12.544 1.00 89.75 176 GLU A CA 1
ATOM 1429 C C . GLU A 1 176 ? -0.025 -16.696 -11.287 1.00 89.75 176 GLU A C 1
ATOM 1431 O O . GLU A 1 176 ? -0.563 -16.645 -10.185 1.00 89.75 176 GLU A O 1
ATOM 1436 N N . GLU A 1 177 ? 1.239 -17.084 -11.438 1.00 90.12 177 GLU A N 1
ATOM 1437 C CA . GLU A 1 177 ? 2.066 -17.636 -10.362 1.00 90.12 177 GLU A CA 1
ATOM 1438 C C . GLU A 1 177 ? 2.267 -16.674 -9.183 1.00 90.12 177 GLU A C 1
ATOM 1440 O O . GLU A 1 177 ? 2.243 -17.101 -8.025 1.00 90.12 177 GLU A O 1
ATOM 1445 N N . TYR A 1 178 ? 2.345 -15.368 -9.452 1.00 91.62 178 TYR A N 1
ATOM 1446 C CA . TYR A 1 178 ? 2.536 -14.357 -8.414 1.00 91.62 178 TYR A CA 1
ATOM 1447 C C . TYR A 1 178 ? 1.270 -14.042 -7.612 1.00 91.62 178 TYR A C 1
ATOM 1449 O O . TYR A 1 178 ? 1.383 -13.475 -6.528 1.00 91.62 178 TYR A O 1
ATOM 1457 N N . TYR A 1 179 ? 0.080 -14.475 -8.053 1.00 89.31 179 TYR A N 1
ATOM 1458 C CA . TYR A 1 179 ? -1.157 -14.312 -7.268 1.00 89.31 179 TYR A CA 1
ATOM 1459 C C . TYR A 1 179 ? -1.156 -15.094 -5.951 1.00 89.31 179 TYR A C 1
ATO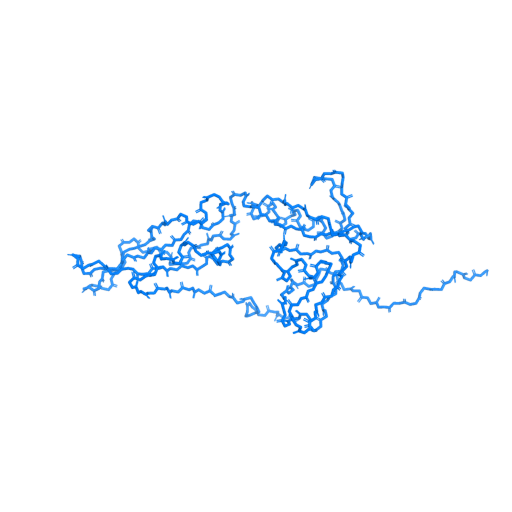M 1461 O O . TYR A 1 179 ? -1.969 -14.814 -5.071 1.00 89.31 179 TYR A O 1
ATOM 1469 N N . ASN A 1 180 ? -0.265 -16.075 -5.800 1.00 88.50 180 ASN A N 1
ATOM 1470 C CA . ASN A 1 180 ? -0.103 -16.795 -4.537 1.00 88.50 180 ASN A CA 1
ATOM 1471 C C . ASN A 1 180 ? 0.588 -15.945 -3.459 1.00 88.50 180 ASN A C 1
ATOM 1473 O O . ASN A 1 180 ? 0.500 -16.270 -2.275 1.00 88.50 180 ASN A O 1
ATOM 1477 N N . PHE A 1 181 ? 1.263 -14.870 -3.870 1.00 91.38 181 PHE A N 1
ATOM 1478 C CA . PHE A 1 181 ? 2.123 -14.055 -3.017 1.00 91.38 181 PHE A CA 1
ATOM 1479 C C . PHE A 1 181 ? 1.662 -12.597 -2.943 1.00 91.38 181 PHE A C 1
ATOM 1481 O O . PHE A 1 181 ? 1.762 -11.978 -1.888 1.00 91.38 181 PHE A O 1
ATOM 1488 N N . LEU A 1 182 ? 1.157 -12.052 -4.054 1.00 92.81 182 LEU A N 1
ATOM 1489 C CA . LEU A 1 182 ? 0.865 -10.634 -4.234 1.00 92.81 182 LEU A CA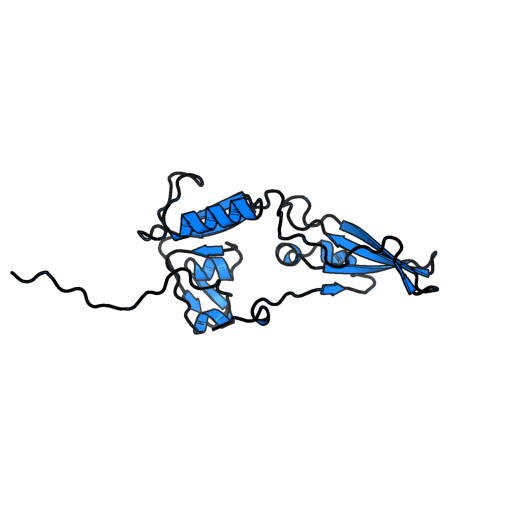 1
ATOM 1490 C C . LEU A 1 182 ? -0.537 -10.411 -4.810 1.00 92.81 182 LEU A C 1
ATOM 1492 O O . LEU A 1 182 ? -1.069 -11.227 -5.563 1.00 92.81 182 LEU A O 1
ATOM 1496 N N . ASP A 1 183 ? -1.096 -9.238 -4.518 1.00 90.88 183 ASP A N 1
ATOM 1497 C CA . ASP A 1 183 ? -2.329 -8.753 -5.131 1.00 90.88 183 ASP A CA 1
ATOM 1498 C C . ASP A 1 183 ? -2.033 -7.746 -6.253 1.00 90.88 183 ASP A C 1
ATOM 1500 O O . ASP A 1 183 ? -1.154 -6.891 -6.142 1.00 90.88 183 ASP A O 1
ATOM 1504 N N . TYR A 1 184 ? -2.828 -7.799 -7.326 1.00 90.25 184 TYR A N 1
ATOM 1505 C CA . TYR A 1 184 ? -2.762 -6.843 -8.433 1.00 90.25 184 TYR A CA 1
ATOM 1506 C C . TYR A 1 184 ? -3.924 -5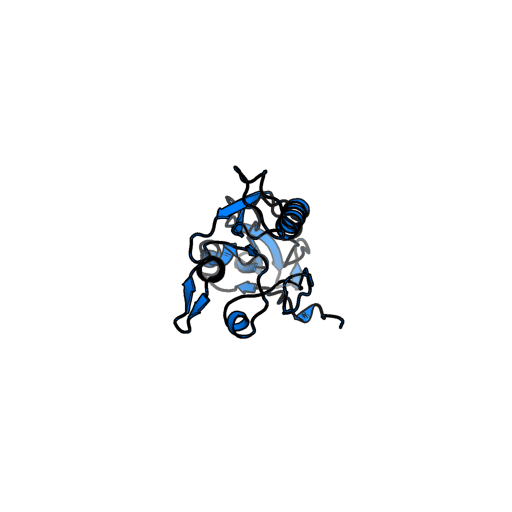.851 -8.412 1.00 90.25 184 TYR A C 1
ATOM 1508 O O . TYR A 1 184 ? -5.070 -6.182 -8.091 1.00 90.25 184 TYR A O 1
ATOM 1516 N N . THR A 1 185 ? -3.648 -4.631 -8.871 1.00 90.12 185 THR A N 1
ATOM 1517 C CA . THR A 1 185 ? -4.688 -3.655 -9.201 1.00 90.12 185 THR A CA 1
ATOM 1518 C C . THR A 1 185 ? -5.477 -4.091 -10.443 1.00 90.12 185 THR A C 1
ATOM 1520 O O . THR A 1 185 ? -5.214 -5.120 -11.076 1.00 90.12 185 THR A O 1
ATOM 1523 N N . LYS A 1 186 ? -6.490 -3.306 -10.827 1.00 88.81 186 LYS A N 1
ATOM 1524 C CA . LYS A 1 186 ? -7.084 -3.476 -12.158 1.00 88.81 186 LYS A CA 1
ATOM 1525 C C . LYS A 1 186 ? -6.040 -3.089 -13.216 1.00 88.81 186 LYS A C 1
ATOM 1527 O O . LYS A 1 186 ? -5.407 -2.049 -13.043 1.00 88.81 186 LYS A O 1
ATOM 1532 N N . PRO A 1 187 ? -5.903 -3.854 -14.316 1.00 90.25 187 PRO A N 1
ATOM 1533 C CA . PRO A 1 187 ? -4.950 -3.526 -15.369 1.00 90.25 187 PRO A CA 1
ATOM 1534 C C . PRO A 1 187 ? -5.157 -2.102 -15.889 1.00 90.25 187 PRO A C 1
ATOM 1536 O O . PRO A 1 187 ? -6.277 -1.724 -16.238 1.00 90.25 187 PRO A O 1
ATOM 1539 N N . LEU A 1 188 ? -4.073 -1.329 -15.944 1.00 90.06 188 LEU A N 1
ATOM 1540 C CA . LEU A 1 188 ? -4.084 0.053 -16.434 1.00 90.06 188 LEU A CA 1
ATOM 1541 C C . LEU A 1 188 ? -4.055 0.107 -17.958 1.00 90.06 188 LEU A C 1
ATOM 1543 O O . LEU A 1 188 ? -4.707 0.942 -18.577 1.00 90.06 188 LEU A O 1
ATOM 1547 N N . THR A 1 189 ? -3.307 -0.819 -18.551 1.00 89.75 189 THR A N 1
ATOM 1548 C CA . THR A 1 189 ? -3.124 -0.948 -19.992 1.00 89.75 189 THR A CA 1
ATOM 1549 C C . THR A 1 189 ? -3.231 -2.417 -20.371 1.00 89.75 189 THR A C 1
ATOM 1551 O O . THR A 1 189 ? -2.848 -3.301 -19.606 1.00 89.75 189 THR A O 1
ATOM 1554 N N . ARG A 1 190 ? -3.755 -2.689 -21.567 1.00 89.69 190 ARG A N 1
ATOM 1555 C CA . ARG A 1 190 ? -3.702 -4.014 -22.183 1.00 89.69 190 ARG A CA 1
ATOM 1556 C C . ARG A 1 190 ? -2.662 -3.987 -23.291 1.00 89.69 190 ARG A C 1
ATOM 1558 O O . ARG A 1 190 ? -2.797 -3.209 -24.231 1.00 89.69 190 ARG A O 1
ATOM 1565 N N . THR A 1 191 ? -1.669 -4.857 -23.195 1.00 88.06 191 THR A N 1
ATOM 1566 C CA . THR A 1 191 ? -0.630 -5.027 -24.213 1.00 88.06 191 THR A CA 1
ATOM 1567 C C . THR A 1 191 ? -0.672 -6.446 -24.779 1.00 88.06 191 THR A C 1
ATOM 1569 O O . THR A 1 191 ? -1.443 -7.297 -24.327 1.00 88.06 191 THR A O 1
ATOM 1572 N N . GLY A 1 192 ? 0.108 -6.686 -25.828 1.00 88.81 192 GLY A N 1
ATOM 1573 C CA . GLY A 1 192 ? 0.259 -7.997 -26.443 1.00 88.81 192 GLY A CA 1
ATOM 1574 C C . GLY A 1 192 ? 1.633 -8.122 -27.082 1.00 88.81 192 GLY A C 1
ATOM 1575 O O . GLY A 1 192 ? 2.249 -7.119 -27.446 1.00 88.81 192 GLY A O 1
ATOM 1576 N N . VAL A 1 193 ? 2.109 -9.357 -27.211 1.00 91.56 193 VAL A N 1
ATOM 1577 C CA . VAL A 1 193 ? 3.379 -9.639 -27.880 1.00 91.56 193 VAL A CA 1
ATOM 1578 C C . VAL A 1 193 ? 3.190 -9.452 -29.381 1.00 91.56 193 VAL A C 1
ATOM 1580 O O . VAL A 1 193 ? 2.293 -10.043 -29.982 1.00 91.56 193 VAL A O 1
ATOM 1583 N N . THR A 1 194 ? 4.039 -8.626 -29.982 1.00 93.94 194 THR A N 1
ATOM 1584 C CA . THR A 1 194 ? 4.086 -8.412 -31.428 1.00 93.94 194 THR A CA 1
ATOM 1585 C C . THR A 1 194 ? 5.518 -8.555 -31.924 1.00 93.94 194 THR A C 1
ATOM 1587 O O . THR A 1 194 ? 6.468 -8.324 -31.176 1.00 93.94 194 THR A O 1
ATOM 1590 N N . CYS A 1 195 ? 5.681 -8.934 -33.188 1.00 94.75 195 CYS A N 1
ATOM 1591 C CA . CYS A 1 195 ? 6.985 -9.005 -33.831 1.00 94.75 195 CYS A CA 1
ATOM 1592 C C . CYS A 1 195 ? 7.231 -7.711 -34.605 1.00 94.75 195 CYS A C 1
ATOM 1594 O O . CYS A 1 195 ? 6.511 -7.401 -35.553 1.00 94.75 195 CYS A O 1
ATOM 1596 N N . LEU A 1 196 ? 8.266 -6.972 -34.211 1.00 94.50 196 LEU A N 1
ATOM 1597 C CA . LEU A 1 196 ? 8.766 -5.842 -34.984 1.00 94.50 196 LEU A CA 1
ATOM 1598 C C . LEU A 1 196 ? 9.829 -6.347 -35.960 1.00 94.50 196 LEU A C 1
ATOM 1600 O O . LEU A 1 196 ? 10.787 -7.005 -35.559 1.00 94.50 196 LEU A O 1
ATOM 1604 N N . VAL A 1 197 ? 9.651 -6.031 -37.240 1.00 95.19 197 VAL A N 1
ATOM 1605 C CA . VAL A 1 197 ? 10.646 -6.268 -38.290 1.00 95.19 197 VAL A CA 1
ATOM 1606 C C . VAL A 1 197 ? 11.106 -4.925 -38.856 1.00 95.19 197 VAL A C 1
ATOM 1608 O O . VAL A 1 197 ? 10.347 -3.953 -38.788 1.00 95.19 197 VAL A O 1
ATOM 1611 N N . PRO A 1 198 ? 12.332 -4.836 -39.403 1.00 96.25 198 PRO A N 1
ATOM 1612 C CA . PRO A 1 198 ? 12.785 -3.631 -40.084 1.00 96.25 198 PRO A CA 1
ATOM 1613 C C . PRO A 1 198 ? 11.812 -3.199 -41.186 1.00 96.25 198 PRO A C 1
ATOM 1615 O O . PRO A 1 198 ? 11.160 -4.037 -41.814 1.00 96.25 198 PRO A O 1
ATOM 1618 N N . ALA A 1 199 ? 11.741 -1.890 -41.437 1.00 94.75 199 ALA A N 1
ATOM 1619 C CA . ALA A 1 199 ? 10.985 -1.367 -42.567 1.00 94.75 199 ALA A CA 1
ATOM 1620 C C . ALA A 1 199 ? 11.516 -1.970 -43.885 1.00 94.75 199 ALA A C 1
ATOM 1622 O O . ALA A 1 199 ? 12.731 -2.154 -44.015 1.00 94.75 199 ALA A O 1
ATOM 1623 N N . PRO A 1 200 ? 10.635 -2.292 -44.850 1.00 91.19 200 PRO A N 1
ATOM 1624 C CA . PRO A 1 200 ? 11.075 -2.744 -46.164 1.00 91.19 200 PRO A CA 1
ATOM 1625 C C . PRO A 1 200 ? 11.922 -1.659 -46.845 1.00 91.19 200 PRO A C 1
ATOM 1627 O O . PRO A 1 200 ? 11.666 -0.468 -46.653 1.00 91.19 200 PRO A O 1
ATOM 1630 N N . LEU A 1 201 ? 12.930 -2.096 -47.609 1.00 84.12 201 LEU A N 1
ATOM 1631 C CA . LEU A 1 201 ? 13.774 -1.232 -48.444 1.00 84.12 201 LEU A CA 1
ATOM 1632 C C . LEU A 1 201 ? 12.970 -0.557 -49.561 1.00 84.12 201 LEU A C 1
ATOM 1634 O O . LEU A 1 201 ? 12.082 -1.233 -50.132 1.00 84.12 201 LEU A O 1
#

pLDDT: mean 90.21, std 10.91, range [35.09, 98.0]

Sequence (201 aa):
MSLNNERFNVRRYIIIGTDALKTFNTKQLEYVSNLVVVLPNLDTESFDLITHLYGDENRSYEQKILDVWYSHNCSFLYGNDLFPDKLSNQNGRRLKIGTFTYEPYSVVGADNQTFHGTETSLIFEFVKKHNLTPAFTIIGDDLWGDIYDNWTGIGILGSLLNDEVDVGYAAIYTWEEYYNFLDYTKPLTRTGVTCLVPAPL

InterPro domains:
  IPR019594 Ionotropic glutamate receptor, L-glutamate and glycine-binding domain [PF10613] (95-199)
  IPR052192 Ionotropic receptor [PTHR42643] (49-200)

Foldseek 3Di:
DPPPPVVDPPDAEEAEDPCQLVVLVDPCLLPDQHYWYWDQDPVQQKIFTKDFLAQDPVGSSPIDGFWIAHPVVRDTPVPGDSRDDNQQASQAAEAEEEAEDAPQAWDDAPDPVGIHHDVSVVVVVSCVRHVYHYDYDYWDPCDCWDADPVQAIHTQLRCCSVVVGVYYDRPDDPDPVSVVRDDDDDDPDDDDDDDDDDDDD

Secondary structure (DSSP, 8-state):
----GGGS----EEEESTTGGGGGG-GGGGS---EEEEEEETTTTEEEEEEE-TT-TTTTT-EEEEEEEETTTTEESS---SS---SS--TT-EEEEEE--BTTTBB--SSTTT-BSHHHHHHHHHHHHTT-EEEEEE--TTTT-EEETTTEEEHHHHHHHTTS-SEE-SS----SGGGGT------S---------PPP-